Protein AF-D6GVA7-F1 (afdb_monomer_lite)

Structure (mmCIF, N/CA/C/O backbone):
data_AF-D6GVA7-F1
#
_entry.id   AF-D6GVA7-F1
#
loop_
_atom_site.group_PDB
_atom_site.id
_atom_site.type_symbol
_atom_site.label_atom_id
_atom_site.label_alt_id
_atom_site.label_comp_id
_atom_site.label_asym_id
_atom_site.label_entity_id
_atom_site.label_seq_id
_atom_site.pdbx_PDB_ins_code
_atom_site.Cartn_x
_atom_site.Cartn_y
_atom_site.Cartn_z
_atom_site.occupancy
_atom_site.B_iso_or_equiv
_atom_site.auth_seq_id
_atom_site.auth_comp_id
_atom_site.auth_asym_id
_atom_site.auth_atom_id
_atom_site.pdbx_PDB_model_num
ATOM 1 N N . MET A 1 1 ? 3.501 9.710 24.881 1.00 32.16 1 MET A N 1
ATOM 2 C CA . MET A 1 1 ? 3.910 10.871 24.062 1.00 32.16 1 MET A CA 1
ATOM 3 C C . MET A 1 1 ? 2.942 10.932 22.891 1.00 32.16 1 MET A C 1
ATOM 5 O O . MET A 1 1 ? 3.105 10.186 21.937 1.00 32.16 1 MET A O 1
ATOM 9 N N . GLU A 1 2 ? 1.853 11.686 23.036 1.00 31.28 2 GLU A N 1
ATOM 10 C CA . GLU A 1 2 ? 0.808 11.790 22.011 1.00 31.28 2 GLU A CA 1
ATOM 11 C C . GLU A 1 2 ? 1.242 12.803 20.948 1.00 31.28 2 GLU A C 1
ATOM 13 O O . GLU A 1 2 ? 1.438 13.986 21.234 1.00 31.28 2 GLU A O 1
ATOM 18 N N . LEU A 1 3 ? 1.444 12.332 19.720 1.00 37.41 3 LEU A N 1
ATOM 19 C CA . LEU A 1 3 ? 1.812 13.172 18.587 1.00 37.41 3 LEU A CA 1
ATOM 20 C C . LEU A 1 3 ? 0.563 13.921 18.094 1.00 37.41 3 LEU A C 1
ATOM 22 O O . LEU A 1 3 ? -0.237 13.387 17.327 1.00 37.41 3 LEU A O 1
ATOM 26 N N . LYS A 1 4 ? 0.388 15.167 18.551 1.00 32.72 4 LYS A N 1
ATOM 27 C CA . LYS A 1 4 ? -0.587 16.122 18.000 1.00 32.72 4 LYS A CA 1
ATOM 28 C C . LYS A 1 4 ? -0.288 16.371 16.516 1.00 32.72 4 LYS A C 1
ATOM 30 O O . LYS A 1 4 ? 0.801 16.829 16.187 1.00 32.72 4 LYS A O 1
ATOM 35 N N . GLY A 1 5 ? -1.269 16.114 15.650 1.00 42.69 5 GLY A N 1
ATOM 36 C CA . GLY A 1 5 ? -1.237 16.485 14.227 1.00 42.69 5 GLY A CA 1
ATOM 37 C C . GLY A 1 5 ? -1.490 15.349 13.237 1.00 42.69 5 GLY A C 1
ATOM 38 O O . GLY A 1 5 ? -1.533 15.601 12.039 1.00 42.69 5 GLY A O 1
ATOM 39 N N . LYS A 1 6 ? -1.668 14.113 13.706 1.00 56.00 6 LYS A N 1
ATOM 40 C CA . LYS A 1 6 ? -1.995 12.972 12.850 1.00 56.00 6 LYS A CA 1
ATOM 41 C C . LYS A 1 6 ? -3.444 12.560 13.072 1.00 56.00 6 LYS A C 1
ATOM 43 O O . LYS A 1 6 ? -3.872 12.412 14.213 1.00 56.00 6 LYS A O 1
ATOM 48 N N . ASP A 1 7 ? -4.170 12.314 11.982 1.00 74.81 7 ASP A N 1
ATOM 49 C CA . ASP A 1 7 ? -5.519 11.717 11.987 1.00 74.81 7 ASP A CA 1
ATOM 50 C C . ASP A 1 7 ? -5.533 10.294 12.580 1.00 74.81 7 ASP A C 1
ATOM 52 O O . ASP A 1 7 ? -6.555 9.614 12.576 1.00 74.81 7 ASP A O 1
ATOM 56 N N . TYR A 1 8 ? -4.398 9.822 13.096 1.00 82.94 8 TYR A N 1
ATOM 57 C CA . TYR A 1 8 ? -4.237 8.518 13.692 1.00 82.94 8 TYR A CA 1
ATOM 58 C C . TYR A 1 8 ? -3.439 8.577 14.993 1.00 82.94 8 TYR A C 1
ATOM 60 O O . TYR A 1 8 ? -2.540 9.400 15.172 1.00 82.94 8 TYR A O 1
ATOM 68 N N . SER A 1 9 ? -3.762 7.662 15.898 1.00 84.69 9 SER A N 1
ATOM 69 C CA . SER A 1 9 ? -3.076 7.452 17.168 1.00 84.69 9 SER A CA 1
ATOM 70 C C . SER A 1 9 ? -2.652 5.996 17.292 1.00 84.69 9 SER A C 1
ATOM 72 O O . SER A 1 9 ? -3.383 5.096 16.886 1.00 84.69 9 SER A O 1
ATOM 74 N N . VAL A 1 10 ? -1.479 5.765 17.874 1.00 86.31 10 VAL A N 1
ATOM 75 C CA . VAL A 1 10 ? -0.957 4.420 18.134 1.00 86.31 10 VAL A CA 1
ATOM 76 C C . VAL A 1 10 ? -0.957 4.199 19.639 1.00 86.31 10 VAL A C 1
ATOM 78 O O . VAL A 1 10 ? -0.266 4.925 20.357 1.00 86.31 10 VAL A O 1
ATOM 81 N N . SER A 1 11 ? -1.714 3.213 20.112 1.00 85.81 11 SER A N 1
ATOM 82 C CA . SER A 1 11 ? -1.652 2.738 21.495 1.00 85.81 11 SER A CA 1
ATOM 83 C C . SER A 1 11 ? -0.859 1.434 21.567 1.00 85.81 11 SER A C 1
ATOM 85 O O . SER A 1 11 ? -0.821 0.646 20.619 1.00 85.81 11 SER A O 1
ATOM 87 N N . ARG A 1 12 ? -0.159 1.241 22.686 1.00 85.94 12 ARG A N 1
ATOM 88 C CA . ARG A 1 12 ? 0.609 0.030 22.983 1.00 85.94 12 ARG A CA 1
ATOM 89 C C . ARG A 1 12 ? 0.172 -0.457 24.353 1.00 85.94 12 ARG A C 1
ATOM 91 O O . ARG A 1 12 ? 0.532 0.163 25.351 1.00 85.94 12 ARG A O 1
ATOM 98 N N . GLU A 1 13 ? -0.606 -1.526 24.386 1.00 81.44 13 GLU A N 1
ATOM 99 C CA . GLU A 1 13 ? -1.156 -2.106 25.613 1.00 81.44 13 GLU A CA 1
ATOM 100 C C . GLU A 1 13 ? -0.827 -3.598 25.633 1.00 81.44 13 GLU A C 1
ATOM 102 O O . GLU A 1 13 ? -1.040 -4.279 24.641 1.00 81.44 13 GLU A O 1
ATOM 107 N N . GLU A 1 14 ? -0.225 -4.090 26.722 1.00 73.56 14 GLU A N 1
ATOM 108 C CA . GLU A 1 14 ? 0.048 -5.523 26.972 1.00 73.56 14 GLU A CA 1
ATOM 109 C C . GLU A 1 14 ? 0.710 -6.323 25.820 1.00 73.56 14 GLU A C 1
ATOM 111 O O . GLU A 1 14 ? 0.603 -7.543 25.747 1.00 73.56 14 GLU A O 1
ATOM 116 N N . GLY A 1 15 ? 1.457 -5.655 24.932 1.00 76.88 15 GLY A N 1
ATOM 117 C CA . GLY A 1 15 ? 2.107 -6.283 23.771 1.00 76.88 15 GLY A CA 1
ATOM 118 C C . GLY A 1 15 ? 1.296 -6.224 22.472 1.00 76.88 15 GLY A C 1
ATOM 119 O O . GLY A 1 15 ? 1.805 -6.619 21.424 1.00 76.88 15 GLY A O 1
ATOM 120 N N . GLU A 1 16 ? 0.087 -5.668 22.508 1.00 83.81 16 GLU A N 1
ATOM 121 C CA . GLU A 1 16 ? -0.709 -5.335 21.333 1.00 83.81 16 GLU A CA 1
ATOM 122 C C . GLU A 1 16 ? -0.451 -3.889 20.896 1.00 83.81 16 GLU A C 1
ATOM 124 O O . GLU A 1 16 ? -0.501 -2.939 21.685 1.00 83.81 16 GLU A O 1
ATOM 129 N N . ILE A 1 17 ? -0.163 -3.714 19.606 1.00 87.75 17 ILE A N 1
ATOM 130 C CA . ILE A 1 17 ? -0.011 -2.398 18.984 1.00 87.75 17 ILE A CA 1
ATOM 131 C C . ILE A 1 17 ? -1.295 -2.110 18.215 1.00 87.75 17 ILE A C 1
ATOM 133 O O . ILE A 1 17 ? -1.541 -2.718 17.171 1.00 87.75 17 ILE A O 1
ATOM 137 N N . THR A 1 18 ? -2.104 -1.180 18.716 1.00 89.19 18 THR A N 1
ATOM 138 C CA . THR A 1 18 ? -3.356 -0.791 18.061 1.00 89.19 18 THR A CA 1
ATOM 139 C C . THR A 1 18 ? -3.184 0.538 17.342 1.00 89.19 18 THR A C 1
ATOM 141 O O . THR A 1 18 ? -2.869 1.565 17.948 1.00 89.19 18 THR A O 1
ATOM 144 N N . LEU A 1 19 ? -3.415 0.525 16.032 1.00 90.81 19 LEU A N 1
ATOM 145 C CA . LEU A 1 19 ? -3.483 1.727 15.212 1.00 90.81 19 LEU A CA 1
ATOM 146 C C . LEU A 1 19 ? -4.937 2.186 15.133 1.00 90.81 19 LEU A C 1
ATOM 148 O O . LEU A 1 19 ? -5.783 1.489 14.585 1.00 90.81 19 LEU A O 1
ATOM 152 N N . THR A 1 20 ? -5.230 3.364 15.668 1.00 90.38 20 THR A N 1
ATOM 153 C CA . THR A 1 20 ? -6.552 3.987 15.567 1.00 90.38 20 THR A CA 1
ATOM 154 C C . THR A 1 20 ? -6.504 5.091 14.523 1.00 90.38 20 THR A C 1
ATOM 156 O O . THR A 1 20 ? -5.743 6.037 14.696 1.00 90.38 20 THR A O 1
ATOM 159 N N . TYR A 1 21 ? -7.312 5.004 13.468 1.00 89.69 21 TYR A N 1
ATOM 160 C CA . TYR A 1 21 ? -7.412 6.005 12.403 1.00 89.69 21 TYR A CA 1
ATOM 161 C C . TYR A 1 21 ? -8.786 6.688 12.449 1.00 89.69 21 TYR A C 1
ATOM 163 O O . TYR A 1 21 ? -9.814 6.020 12.370 1.00 89.69 21 TYR A O 1
ATOM 171 N N . LYS A 1 22 ? -8.829 8.014 12.592 1.00 89.19 22 LYS A N 1
ATOM 172 C CA . LYS A 1 22 ? -10.067 8.801 12.658 1.00 89.19 22 LYS A CA 1
ATOM 173 C C . LYS A 1 22 ? -10.437 9.292 11.263 1.00 89.19 22 LYS A C 1
ATOM 175 O O . LYS A 1 22 ? -9.665 10.001 10.626 1.00 89.19 22 LYS A O 1
ATOM 180 N N . VAL A 1 23 ? -11.636 8.946 10.804 1.00 86.44 23 VAL A N 1
ATOM 181 C CA . VAL A 1 23 ? -12.158 9.360 9.498 1.00 86.44 23 VAL A CA 1
ATOM 182 C C . VAL A 1 23 ? -13.273 10.388 9.700 1.00 86.44 23 VAL A C 1
ATOM 184 O O . VAL A 1 23 ? -14.247 10.094 10.400 1.00 86.44 23 VAL A O 1
ATOM 187 N N . PRO A 1 24 ? -13.179 11.578 9.079 1.00 83.50 24 PRO A N 1
ATOM 188 C CA . PRO A 1 24 ? -14.262 12.554 9.097 1.00 83.50 24 PRO A CA 1
ATOM 189 C C . PRO A 1 24 ? -15.563 11.983 8.522 1.00 83.50 24 PRO A C 1
ATOM 191 O O . PRO A 1 24 ? -15.544 11.277 7.516 1.00 83.50 24 PRO A O 1
ATOM 194 N N . LEU A 1 25 ? -16.704 12.370 9.100 1.00 79.00 25 LEU A N 1
ATOM 195 C CA . LEU A 1 25 ? -18.040 11.934 8.657 1.00 79.00 25 LEU A CA 1
ATOM 196 C C . LEU A 1 25 ? -18.404 12.383 7.228 1.00 79.00 25 LEU A C 1
ATOM 198 O O . LEU A 1 25 ? -19.398 11.933 6.672 1.00 79.00 25 LEU A O 1
ATOM 202 N N . THR A 1 26 ? -17.619 13.279 6.624 1.00 77.62 26 THR A N 1
ATOM 203 C CA . THR A 1 26 ? -17.790 13.718 5.230 1.00 77.62 26 THR A CA 1
ATOM 204 C C . THR A 1 26 ? -17.348 12.667 4.212 1.00 77.62 26 THR A C 1
ATOM 206 O O . THR A 1 26 ? -17.671 12.784 3.030 1.00 77.62 26 THR A O 1
ATOM 209 N N . VAL A 1 27 ? -16.599 11.648 4.640 1.00 81.00 27 VAL A N 1
ATOM 210 C CA . VAL A 1 27 ? -16.120 10.571 3.774 1.00 81.00 27 VAL A CA 1
ATOM 211 C C . VAL A 1 27 ? -17.180 9.476 3.699 1.00 81.00 27 VAL A C 1
ATOM 213 O O . VAL A 1 27 ? -17.451 8.799 4.684 1.00 81.00 27 VAL A O 1
ATOM 216 N N . LEU A 1 28 ? -17.744 9.269 2.506 1.00 75.88 28 LEU A N 1
ATOM 217 C CA . LEU A 1 28 ? -18.830 8.307 2.277 1.00 75.88 28 LEU A CA 1
ATOM 218 C C . LEU A 1 28 ? -18.422 6.846 2.543 1.00 75.88 28 LEU A C 1
ATOM 220 O O . LEU A 1 28 ? -19.226 6.061 3.034 1.00 75.88 28 LEU A O 1
ATOM 224 N N . TYR A 1 29 ? -17.175 6.490 2.221 1.00 83.25 29 TYR A N 1
ATOM 225 C CA . TYR A 1 29 ? -16.631 5.143 2.401 1.00 83.25 29 TYR A CA 1
ATOM 226 C C . TYR A 1 29 ? -15.415 5.203 3.333 1.00 83.25 29 TYR A C 1
ATOM 228 O O . TYR A 1 29 ? -14.299 5.441 2.854 1.00 83.25 29 TYR A O 1
ATOM 236 N N . PRO A 1 30 ? -15.609 5.031 4.655 1.00 84.00 30 PRO A N 1
ATOM 237 C CA . PRO A 1 30 ? -14.527 5.101 5.635 1.00 84.00 30 PRO A CA 1
ATOM 238 C C . PRO A 1 30 ? -13.640 3.848 5.646 1.00 84.00 30 PRO A C 1
ATOM 240 O O . PRO A 1 30 ? -12.665 3.808 6.392 1.00 84.00 30 PRO A O 1
ATOM 243 N N . ASN A 1 31 ? -13.941 2.842 4.819 1.00 86.56 31 ASN A N 1
ATOM 244 C CA . ASN A 1 31 ? -13.284 1.543 4.875 1.00 86.56 31 ASN A CA 1
ATOM 245 C C . ASN A 1 31 ? -12.195 1.386 3.795 1.00 86.56 31 ASN A C 1
ATOM 247 O O . ASN A 1 31 ? -12.428 1.743 2.635 1.00 86.56 31 ASN A O 1
ATOM 251 N N . PRO A 1 32 ? -11.038 0.778 4.120 1.00 87.88 32 PRO A N 1
ATOM 252 C CA . PRO A 1 32 ? -9.975 0.445 3.169 1.00 87.88 32 PRO A CA 1
ATOM 253 C C . PRO A 1 32 ? -10.425 -0.504 2.051 1.00 87.88 32 PRO A C 1
ATOM 255 O O . PRO A 1 32 ? -9.839 -0.494 0.963 1.00 87.88 32 PRO A O 1
ATOM 258 N N . GLU A 1 33 ? -11.452 -1.327 2.286 1.00 88.25 33 GLU A N 1
ATOM 259 C CA . GLU A 1 33 ? -11.974 -2.218 1.245 1.00 88.25 33 GLU A CA 1
ATOM 260 C C . GLU A 1 33 ? -12.568 -1.449 0.077 1.00 88.25 33 GLU A C 1
ATOM 262 O O . GLU A 1 33 ? -12.402 -1.869 -1.059 1.00 88.25 33 GLU A O 1
ATOM 267 N N . ASP A 1 34 ? -13.226 -0.327 0.344 1.00 86.44 34 ASP A N 1
ATOM 268 C CA . ASP A 1 34 ? -14.015 0.393 -0.654 1.00 86.44 34 ASP A CA 1
ATOM 269 C C . ASP A 1 34 ? -13.336 1.668 -1.145 1.00 86.44 34 ASP A C 1
ATOM 271 O O . ASP A 1 34 ? -13.663 2.163 -2.222 1.00 86.44 34 ASP A O 1
ATOM 275 N N . ASN A 1 35 ? -12.368 2.186 -0.388 1.00 89.00 35 ASN A N 1
ATOM 276 C CA . ASN A 1 35 ? -11.748 3.471 -0.660 1.00 89.00 35 ASN A CA 1
ATOM 277 C C . ASN A 1 35 ? -10.222 3.357 -0.789 1.00 89.00 35 ASN A C 1
ATOM 279 O O . ASN A 1 35 ? -9.526 3.035 0.178 1.00 89.00 35 ASN A O 1
ATOM 283 N N . GLU A 1 36 ? -9.694 3.661 -1.981 1.00 90.62 36 GLU A N 1
ATOM 284 C CA . GLU A 1 36 ? -8.250 3.601 -2.254 1.00 90.62 36 GLU A CA 1
ATOM 285 C C . GLU A 1 36 ? -7.458 4.644 -1.450 1.00 90.62 36 GLU A C 1
ATOM 287 O O . GLU A 1 36 ? -6.329 4.375 -1.040 1.00 90.62 36 GLU A O 1
ATOM 292 N N . ASP A 1 37 ? -8.048 5.814 -1.188 1.00 89.38 37 ASP A N 1
ATOM 293 C CA . ASP A 1 37 ? -7.379 6.900 -0.468 1.00 89.38 37 ASP A CA 1
ATOM 294 C C . ASP A 1 37 ? -7.211 6.562 1.012 1.00 89.38 37 ASP A C 1
ATOM 296 O O . ASP A 1 37 ? -6.152 6.791 1.595 1.00 89.38 37 ASP A O 1
ATOM 300 N N . ILE A 1 38 ? -8.249 5.991 1.629 1.00 90.25 38 ILE A N 1
ATOM 301 C CA . ILE A 1 38 ? -8.174 5.518 3.015 1.00 90.25 38 ILE A CA 1
ATOM 302 C C . ILE A 1 38 ? -7.174 4.367 3.119 1.00 90.25 38 ILE A C 1
ATOM 304 O O . ILE A 1 38 ? -6.363 4.352 4.044 1.00 90.25 38 ILE A O 1
ATOM 308 N N . PHE A 1 39 ? -7.179 3.455 2.143 1.00 91.56 39 PHE A N 1
ATOM 309 C CA . PHE A 1 39 ? -6.212 2.365 2.077 1.00 91.56 39 PHE A CA 1
ATOM 310 C C . PHE A 1 39 ? -4.770 2.895 2.063 1.00 91.56 39 PHE A C 1
ATOM 312 O O . PHE A 1 39 ? -3.974 2.505 2.914 1.00 91.56 39 PHE A O 1
ATOM 319 N N . GLU A 1 40 ? -4.446 3.853 1.188 1.00 92.31 40 GLU A N 1
ATOM 320 C CA . GLU A 1 40 ? -3.109 4.459 1.150 1.00 92.31 40 GLU A CA 1
ATOM 321 C C . GLU A 1 40 ? -2.727 5.126 2.477 1.00 92.31 40 GLU A C 1
ATOM 323 O O . GLU A 1 40 ? -1.612 4.934 2.970 1.00 92.31 40 GLU A O 1
ATOM 328 N N . LYS A 1 41 ? -3.639 5.902 3.076 1.00 91.62 41 LYS A N 1
ATOM 329 C CA . LYS A 1 41 ? -3.369 6.585 4.349 1.00 91.62 41 LYS A CA 1
ATOM 330 C C . LYS A 1 41 ? -3.089 5.598 5.480 1.00 91.62 41 LYS A C 1
ATOM 332 O O . LYS A 1 41 ? -2.185 5.845 6.276 1.00 91.62 41 LYS A O 1
ATOM 337 N N . ILE A 1 42 ? -3.811 4.479 5.526 1.00 91.75 42 ILE A N 1
ATOM 338 C CA . ILE A 1 42 ? -3.581 3.409 6.502 1.00 91.75 42 ILE A CA 1
ATOM 339 C C . ILE A 1 42 ? -2.209 2.772 6.285 1.00 91.75 42 ILE A C 1
ATOM 341 O O . ILE A 1 42 ? -1.459 2.622 7.244 1.00 91.75 42 ILE A O 1
ATOM 345 N N . ILE A 1 43 ? -1.842 2.447 5.044 1.00 92.69 43 ILE A N 1
ATOM 346 C CA . ILE A 1 43 ? -0.530 1.860 4.749 1.00 92.69 43 ILE A CA 1
ATOM 347 C C . ILE A 1 43 ? 0.606 2.810 5.131 1.00 92.69 43 ILE A C 1
ATOM 349 O O . ILE A 1 43 ? 1.555 2.380 5.783 1.00 92.69 43 ILE A O 1
ATOM 353 N N . ASN A 1 44 ? 0.498 4.102 4.810 1.00 91.94 44 ASN A N 1
ATOM 354 C CA . ASN A 1 44 ? 1.483 5.097 5.243 1.00 91.94 44 ASN A CA 1
ATOM 355 C C . ASN A 1 44 ? 1.572 5.164 6.776 1.00 91.94 44 ASN A C 1
ATOM 357 O O . ASN A 1 44 ? 2.670 5.151 7.329 1.00 91.94 44 ASN A O 1
ATOM 361 N N . ALA A 1 45 ? 0.430 5.157 7.472 1.00 90.94 45 ALA A N 1
ATOM 362 C CA . ALA A 1 45 ? 0.405 5.152 8.931 1.00 90.94 45 ALA A CA 1
ATOM 363 C C . ALA A 1 45 ? 1.095 3.909 9.520 1.00 90.94 45 ALA A C 1
ATOM 365 O O . ALA A 1 45 ? 1.857 4.059 10.473 1.00 90.94 45 ALA A O 1
ATOM 366 N N . ILE A 1 46 ? 0.899 2.723 8.925 1.00 91.88 46 ILE A N 1
ATOM 367 C CA . ILE A 1 46 ? 1.570 1.471 9.322 1.00 91.88 46 ILE A CA 1
ATOM 368 C C . ILE A 1 46 ? 3.080 1.549 9.067 1.00 91.88 46 ILE A C 1
ATOM 370 O O . ILE A 1 46 ? 3.867 1.192 9.940 1.00 91.88 46 ILE A O 1
ATOM 374 N N . ILE A 1 47 ? 3.510 2.051 7.904 1.00 91.00 47 ILE A N 1
ATOM 375 C CA . ILE A 1 47 ? 4.939 2.221 7.585 1.00 91.00 47 ILE A CA 1
ATOM 376 C C . ILE A 1 47 ? 5.621 3.121 8.626 1.00 91.00 47 ILE A C 1
ATOM 378 O O . ILE A 1 47 ? 6.736 2.831 9.061 1.00 91.00 47 ILE A O 1
ATOM 382 N N . GLU A 1 48 ? 4.946 4.190 9.050 1.00 89.50 48 GLU A N 1
ATOM 383 C CA . GLU A 1 48 ? 5.459 5.130 10.047 1.00 89.50 48 GLU A CA 1
ATOM 384 C C . GLU A 1 48 ? 5.415 4.581 11.482 1.00 89.50 48 GLU A C 1
ATOM 386 O O . GLU A 1 48 ? 6.314 4.868 12.274 1.00 89.50 48 GLU A O 1
ATOM 391 N N . SER A 1 49 ? 4.383 3.811 11.846 1.00 86.38 49 SER A N 1
ATOM 392 C CA . SER A 1 49 ? 4.240 3.239 13.192 1.00 86.38 49 SER A CA 1
ATOM 393 C C . SER A 1 49 ? 5.044 1.957 13.411 1.00 86.38 49 SER A C 1
ATOM 395 O O . SER A 1 49 ? 5.333 1.609 14.560 1.00 86.38 49 SER A O 1
ATOM 397 N N . GLY A 1 50 ? 5.387 1.255 12.330 1.00 86.88 50 GLY A N 1
ATOM 398 C CA . GLY A 1 50 ? 5.852 -0.129 12.349 1.00 86.88 50 GLY A CA 1
ATOM 399 C C . GLY A 1 50 ? 4.695 -1.133 12.389 1.00 86.88 50 GLY A C 1
ATOM 400 O O . GLY A 1 50 ? 3.532 -0.762 12.240 1.00 86.88 50 GLY A O 1
ATOM 401 N N . ASN A 1 51 ? 5.026 -2.411 12.602 1.00 89.50 51 ASN A N 1
ATOM 402 C CA . ASN A 1 51 ? 4.053 -3.508 12.623 1.00 89.50 51 ASN A CA 1
ATOM 403 C C . ASN A 1 51 ? 2.953 -3.283 13.671 1.00 89.50 51 ASN A C 1
ATOM 405 O O . ASN A 1 51 ? 3.245 -2.970 14.827 1.00 89.50 51 ASN A O 1
ATOM 409 N N . ILE A 1 52 ? 1.703 -3.504 13.265 1.00 92.44 52 ILE A N 1
ATOM 410 C CA . ILE A 1 52 ? 0.514 -3.356 14.114 1.00 92.44 52 ILE A CA 1
ATOM 411 C C . ILE A 1 52 ? -0.151 -4.711 14.382 1.00 92.44 52 ILE A C 1
ATOM 413 O O . ILE A 1 52 ? -0.051 -5.627 13.573 1.00 92.44 52 ILE A O 1
ATOM 417 N N . THR A 1 53 ? -0.841 -4.849 15.510 1.00 91.50 53 THR A N 1
ATOM 418 C CA . THR A 1 53 ? -1.596 -6.061 15.885 1.00 91.50 53 THR A CA 1
ATOM 419 C C . THR A 1 53 ? -3.087 -5.921 15.592 1.00 91.50 53 THR A C 1
ATOM 421 O O . THR A 1 53 ? -3.758 -6.911 15.316 1.00 91.50 53 THR A O 1
ATOM 424 N N . SER A 1 54 ? -3.605 -4.696 15.676 1.00 90.69 54 SER A N 1
ATOM 425 C CA . SER A 1 54 ? -5.012 -4.373 15.463 1.00 90.69 54 SER A CA 1
ATOM 426 C C . SER A 1 54 ? -5.129 -3.003 14.800 1.00 90.69 54 SER A C 1
ATOM 428 O O . SER A 1 54 ? -4.344 -2.091 15.081 1.00 90.69 54 SER A O 1
ATOM 430 N N . LEU A 1 55 ? -6.104 -2.855 13.907 1.00 92.81 55 LEU A N 1
ATOM 431 C CA . LEU A 1 55 ? -6.445 -1.584 13.272 1.00 92.81 55 LEU A CA 1
ATOM 432 C C . LEU A 1 55 ? -7.892 -1.246 13.621 1.00 92.81 55 LEU A C 1
ATOM 434 O O . LEU A 1 55 ? -8.790 -2.062 13.429 1.00 92.81 55 LEU A O 1
ATOM 438 N N . VAL A 1 56 ? -8.117 -0.029 14.104 1.00 92.75 56 VAL A N 1
ATOM 439 C CA . VAL A 1 56 ? -9.444 0.496 14.424 1.00 92.75 56 VAL A CA 1
ATOM 440 C C . VAL A 1 56 ? -9.677 1.762 13.618 1.00 92.75 56 VAL A C 1
ATOM 442 O O . VAL A 1 56 ? -8.972 2.753 13.788 1.00 92.75 56 VAL A O 1
ATOM 445 N N . ILE A 1 57 ? -10.683 1.752 12.755 1.00 92.06 57 ILE A N 1
ATOM 446 C CA . ILE A 1 57 ? -11.111 2.941 12.023 1.00 92.06 57 ILE A CA 1
ATOM 447 C C . ILE A 1 57 ? -12.334 3.518 12.723 1.00 92.06 57 ILE A C 1
ATOM 449 O O . ILE A 1 57 ? -13.334 2.826 12.903 1.00 92.06 57 ILE A O 1
ATOM 453 N N . VAL A 1 58 ? -12.241 4.782 13.127 1.00 90.38 58 VAL A N 1
ATOM 454 C CA . VAL A 1 58 ? -13.269 5.491 13.893 1.00 90.38 58 VAL A CA 1
ATOM 455 C C . VAL A 1 58 ? -13.970 6.493 12.985 1.00 90.38 58 VAL A C 1
ATOM 457 O O . VAL A 1 58 ? -13.348 7.452 12.527 1.00 90.38 58 VAL A O 1
ATOM 460 N N . SER A 1 59 ? -15.265 6.287 12.755 1.00 87.38 59 SER A N 1
ATOM 461 C CA . SER A 1 59 ? -16.154 7.224 12.059 1.00 87.38 59 SER A CA 1
ATOM 462 C C . SER A 1 59 ? -17.513 7.285 12.784 1.00 87.38 59 SER A C 1
ATOM 464 O O . SER A 1 59 ? -17.542 7.446 14.008 1.00 87.38 59 SER A O 1
ATOM 466 N N . ASP A 1 60 ? -18.632 7.128 12.071 1.00 84.56 60 ASP A N 1
ATOM 467 C CA . ASP A 1 60 ? -19.976 6.891 12.626 1.00 84.56 60 ASP A CA 1
ATOM 468 C C . ASP A 1 60 ? -20.066 5.552 13.385 1.00 84.56 60 ASP A C 1
ATOM 470 O O . ASP A 1 60 ? -20.761 5.414 14.395 1.00 84.56 60 ASP A O 1
ATOM 474 N N . ARG A 1 61 ? -19.310 4.563 12.906 1.00 87.00 61 ARG A N 1
ATOM 475 C CA . ARG A 1 61 ? -19.087 3.252 13.512 1.00 87.00 61 ARG A CA 1
ATOM 476 C C . ARG A 1 61 ? -17.589 3.006 13.653 1.00 87.00 61 ARG A C 1
ATOM 478 O O . ARG A 1 61 ? -16.766 3.643 12.997 1.00 87.00 61 ARG A O 1
ATOM 485 N N . ASN A 1 62 ? -17.250 2.066 14.523 1.00 89.62 62 ASN A N 1
ATOM 486 C CA . ASN A 1 62 ? -15.891 1.584 14.704 1.00 89.62 62 ASN A CA 1
ATOM 487 C C . ASN A 1 62 ? -15.702 0.309 13.879 1.00 89.62 62 ASN A C 1
ATOM 489 O O . ASN A 1 62 ? -16.394 -0.684 14.117 1.00 89.62 62 ASN A O 1
ATOM 493 N N . TYR A 1 63 ? -14.761 0.331 12.940 1.00 91.94 63 TYR A N 1
ATOM 494 C CA . TYR A 1 63 ? -14.379 -0.819 12.121 1.00 91.94 63 TYR A CA 1
ATOM 495 C C . TYR A 1 63 ? -13.087 -1.403 12.676 1.00 91.94 63 TYR A C 1
ATOM 497 O O . TYR A 1 63 ? -12.054 -0.736 12.675 1.00 91.94 63 TYR A O 1
ATOM 505 N N . ILE A 1 64 ? -13.155 -2.627 13.190 1.00 92.31 64 ILE A N 1
ATOM 506 C CA . ILE A 1 64 ? -12.037 -3.277 13.876 1.00 92.31 64 ILE A CA 1
ATOM 507 C C . ILE A 1 64 ? -11.508 -4.413 13.007 1.00 92.31 64 ILE A C 1
ATOM 509 O O . ILE A 1 64 ? -12.240 -5.347 12.676 1.00 92.31 64 ILE A O 1
ATOM 513 N N . TYR A 1 65 ? -10.226 -4.352 12.676 1.00 93.12 65 TYR A N 1
ATOM 514 C CA . TYR A 1 65 ? -9.513 -5.362 11.909 1.00 93.12 65 TYR A CA 1
ATOM 515 C C . TYR A 1 65 ? -8.691 -6.229 12.849 1.00 93.12 65 TYR A C 1
ATOM 517 O O . TYR A 1 65 ? -7.877 -5.732 13.627 1.00 93.12 65 TYR A O 1
ATOM 525 N N . THR A 1 66 ? -8.919 -7.534 12.761 1.00 90.38 66 THR A N 1
ATOM 526 C CA . THR A 1 66 ? -8.216 -8.535 13.562 1.00 90.38 66 THR A CA 1
ATOM 527 C C . THR A 1 66 ? -6.789 -8.752 13.066 1.00 90.38 66 THR A C 1
ATOM 529 O O . THR A 1 66 ? -6.448 -8.386 11.938 1.00 90.38 66 THR A O 1
ATOM 532 N N . LYS A 1 67 ? -5.983 -9.428 13.892 1.00 90.62 67 LYS A N 1
ATOM 533 C CA . LYS A 1 67 ? -4.580 -9.738 13.607 1.00 90.62 67 LYS A CA 1
ATOM 534 C C . LYS A 1 67 ? -4.352 -10.344 12.219 1.00 90.62 67 LYS A C 1
ATOM 536 O O . LYS A 1 67 ? -3.489 -9.877 11.488 1.00 90.62 67 LYS A O 1
ATOM 541 N N . ASP A 1 68 ? -5.174 -11.313 11.817 1.00 89.75 68 ASP A N 1
ATOM 542 C CA . ASP A 1 68 ? -5.040 -11.975 10.509 1.00 89.75 68 ASP A CA 1
ATOM 543 C C . ASP A 1 68 ? -5.166 -10.991 9.334 1.00 89.75 68 ASP A C 1
ATOM 545 O O . ASP A 1 68 ? -4.474 -11.109 8.323 1.00 89.75 68 ASP A O 1
ATOM 549 N N . GLN A 1 69 ? -6.042 -9.992 9.469 1.00 90.94 69 GLN A N 1
ATOM 550 C CA . GLN A 1 69 ? -6.257 -8.964 8.453 1.00 90.94 69 GLN A CA 1
ATOM 551 C C . GLN A 1 69 ? -5.146 -7.916 8.497 1.00 90.94 69 GLN A C 1
ATOM 553 O O . GLN A 1 69 ? -4.639 -7.507 7.452 1.00 90.94 69 GLN A O 1
ATOM 558 N N . THR A 1 70 ? -4.720 -7.507 9.695 1.00 92.38 70 THR A N 1
ATOM 559 C CA . THR A 1 70 ? -3.601 -6.572 9.847 1.00 92.38 70 THR A CA 1
ATOM 560 C C . THR A 1 70 ? -2.278 -7.180 9.409 1.00 92.38 70 THR A C 1
ATOM 562 O O . THR A 1 70 ? -1.440 -6.456 8.893 1.00 92.38 70 THR A O 1
ATOM 565 N N . ASP A 1 71 ? -2.094 -8.496 9.520 1.00 92.69 71 ASP A N 1
ATOM 566 C CA . ASP A 1 71 ? -0.897 -9.189 9.042 1.00 92.69 71 ASP A CA 1
ATOM 567 C C . ASP A 1 71 ? -0.755 -9.096 7.518 1.00 92.69 71 ASP A C 1
ATOM 569 O O . ASP A 1 71 ? 0.364 -8.994 7.014 1.00 92.69 71 ASP A O 1
ATOM 573 N N . LEU A 1 72 ? -1.869 -9.059 6.777 1.00 92.12 72 LEU A N 1
ATOM 574 C CA . LEU A 1 72 ? -1.856 -8.781 5.337 1.00 92.12 72 LEU A CA 1
ATOM 575 C C . LEU A 1 72 ? -1.432 -7.335 5.041 1.00 92.12 72 LEU A C 1
ATOM 577 O O . LEU A 1 72 ? -0.669 -7.096 4.106 1.00 92.12 72 LEU A O 1
ATOM 581 N N . LEU A 1 73 ? -1.906 -6.373 5.836 1.00 93.06 73 LEU A N 1
ATOM 582 C CA . LEU A 1 73 ? -1.547 -4.958 5.685 1.00 93.06 73 LEU A CA 1
ATOM 583 C C . LEU A 1 73 ? -0.087 -4.695 6.088 1.00 93.06 73 LEU A C 1
ATOM 585 O O . LEU A 1 73 ? 0.614 -3.955 5.401 1.00 93.06 73 LEU A O 1
ATOM 589 N N . ASN A 1 74 ? 0.392 -5.344 7.152 1.00 94.38 74 ASN A N 1
ATOM 590 C CA . ASN A 1 74 ? 1.785 -5.312 7.593 1.00 94.38 74 ASN A CA 1
ATOM 591 C C . ASN A 1 74 ? 2.710 -5.910 6.530 1.00 94.38 74 ASN A C 1
ATOM 593 O O . ASN A 1 74 ? 3.759 -5.341 6.243 1.00 94.38 74 ASN A O 1
ATOM 597 N N . ASP A 1 75 ? 2.337 -7.046 5.935 1.00 94.56 75 ASP A N 1
ATOM 598 C CA . ASP A 1 75 ? 3.103 -7.670 4.851 1.00 94.56 75 ASP A CA 1
ATOM 599 C C . ASP A 1 75 ? 3.274 -6.711 3.668 1.00 94.56 75 ASP A C 1
ATOM 601 O O . ASP A 1 75 ? 4.384 -6.525 3.173 1.00 94.56 75 ASP A O 1
ATOM 605 N N . LEU A 1 76 ? 2.202 -6.013 3.287 1.00 93.56 76 LEU A N 1
ATOM 606 C CA . LEU A 1 76 ? 2.252 -5.002 2.239 1.00 93.56 76 LEU A CA 1
ATOM 607 C C . LEU A 1 76 ? 3.101 -3.783 2.623 1.00 93.56 76 LEU A C 1
ATOM 609 O O . LEU A 1 76 ? 3.922 -3.342 1.820 1.00 93.56 76 LEU A O 1
ATOM 613 N N . ALA A 1 77 ? 2.939 -3.251 3.835 1.00 94.25 77 ALA A N 1
ATOM 614 C CA . ALA A 1 77 ? 3.722 -2.117 4.323 1.00 94.25 77 ALA A CA 1
ATOM 615 C C . ALA A 1 77 ? 5.226 -2.441 4.363 1.00 94.25 77 ALA A C 1
ATOM 617 O O . ALA A 1 77 ? 6.046 -1.654 3.888 1.00 94.25 77 ALA A O 1
ATOM 618 N N . ASN A 1 78 ? 5.585 -3.627 4.860 1.00 93.69 78 ASN A N 1
ATOM 619 C CA . ASN A 1 78 ? 6.966 -4.105 4.893 1.00 93.69 78 ASN A CA 1
ATOM 620 C C . ASN A 1 78 ? 7.503 -4.382 3.486 1.00 93.69 78 ASN A C 1
ATOM 622 O O . ASN A 1 78 ? 8.622 -3.986 3.176 1.00 93.69 78 ASN A O 1
ATOM 626 N N . GLY A 1 79 ? 6.708 -5.004 2.612 1.00 92.75 79 GLY A N 1
ATOM 627 C CA . GLY A 1 79 ? 7.074 -5.227 1.214 1.00 92.75 79 GLY A CA 1
ATOM 628 C C . GLY A 1 79 ? 7.363 -3.914 0.487 1.00 92.75 79 GLY A C 1
ATOM 629 O O . GLY A 1 79 ? 8.402 -3.777 -0.154 1.00 92.75 79 GLY A O 1
ATOM 630 N N . TYR A 1 80 ? 6.498 -2.915 0.658 1.00 93.44 80 TYR A N 1
ATOM 631 C CA . TYR A 1 80 ? 6.693 -1.578 0.103 1.00 93.44 80 TYR A CA 1
ATOM 632 C C . TYR A 1 80 ? 7.952 -0.900 0.656 1.00 93.44 80 TYR A C 1
ATOM 634 O O . TYR A 1 80 ? 8.765 -0.386 -0.111 1.00 93.44 80 TYR A O 1
ATOM 642 N N . LYS A 1 81 ? 8.152 -0.942 1.979 1.00 92.69 81 LYS A N 1
ATOM 643 C CA . LYS A 1 81 ? 9.348 -0.393 2.628 1.00 92.69 81 LYS A CA 1
ATOM 644 C C . LYS A 1 81 ? 10.632 -1.041 2.098 1.00 92.69 81 LYS A C 1
ATOM 646 O O . LYS A 1 81 ? 11.555 -0.327 1.723 1.00 92.69 81 LYS A O 1
ATOM 651 N N . ASN A 1 82 ? 10.656 -2.368 1.979 1.00 92.62 82 ASN A N 1
ATOM 652 C CA . ASN A 1 82 ? 11.796 -3.112 1.439 1.00 92.62 82 ASN A CA 1
ATOM 653 C C . ASN A 1 82 ? 12.101 -2.724 -0.017 1.00 92.62 82 ASN A C 1
ATOM 655 O O . ASN A 1 82 ? 13.265 -2.618 -0.398 1.00 92.62 82 ASN A O 1
ATOM 659 N N . ILE A 1 83 ? 11.069 -2.490 -0.839 1.00 92.81 83 ILE A N 1
ATOM 660 C CA . ILE A 1 83 ? 11.245 -2.013 -2.218 1.00 92.81 83 ILE A CA 1
ATOM 661 C C . ILE A 1 83 ? 11.879 -0.616 -2.221 1.00 92.81 83 ILE A C 1
ATOM 663 O O . ILE A 1 83 ? 12.814 -0.380 -2.986 1.00 92.81 83 ILE A O 1
ATOM 667 N N . LEU A 1 84 ? 11.421 0.293 -1.357 1.00 90.94 84 LEU A N 1
ATOM 668 C CA . LEU A 1 84 ? 11.971 1.649 -1.272 1.00 90.94 84 LEU A CA 1
ATOM 669 C C . LEU A 1 84 ? 13.418 1.698 -0.771 1.00 90.94 84 LEU A C 1
ATOM 671 O O . LEU A 1 84 ? 14.190 2.527 -1.244 1.00 90.94 84 LEU A O 1
ATOM 675 N N . GLU A 1 85 ? 13.781 0.838 0.180 1.00 90.19 85 GLU A N 1
ATOM 676 C CA . GLU A 1 85 ? 15.146 0.759 0.716 1.00 90.19 85 GLU A CA 1
ATOM 677 C C . GLU A 1 85 ? 16.130 0.105 -0.271 1.00 90.19 85 GLU A C 1
ATOM 679 O O . GLU A 1 85 ? 17.337 0.340 -0.198 1.00 90.19 85 GLU A O 1
ATOM 684 N N . SER A 1 86 ? 15.623 -0.694 -1.214 1.00 89.94 86 SER A N 1
ATOM 685 C CA . SER A 1 86 ? 16.421 -1.319 -2.271 1.00 89.94 86 SER A CA 1
ATOM 686 C C . SER A 1 86 ? 16.779 -0.352 -3.409 1.00 89.94 86 SER A C 1
ATOM 688 O O . SER A 1 86 ? 16.270 0.768 -3.502 1.00 89.94 86 SER A O 1
ATOM 690 N N . ASP A 1 87 ? 17.603 -0.813 -4.356 1.00 85.06 87 ASP A N 1
ATOM 691 C CA . ASP A 1 87 ? 17.926 -0.061 -5.576 1.00 85.06 87 ASP A CA 1
ATOM 692 C C . ASP A 1 87 ? 16.690 0.291 -6.418 1.00 85.06 87 ASP A C 1
ATOM 694 O O . ASP A 1 87 ? 16.746 1.203 -7.236 1.00 85.06 87 ASP A O 1
ATOM 698 N N . LEU A 1 88 ? 15.545 -0.361 -6.192 1.00 87.00 88 LEU A N 1
ATOM 699 C CA . LEU A 1 88 ? 14.279 -0.070 -6.862 1.00 87.00 88 LEU A CA 1
ATOM 700 C C . LEU A 1 88 ? 13.682 1.284 -6.464 1.00 87.00 88 LEU A C 1
ATOM 702 O O . LEU A 1 88 ? 13.049 1.913 -7.309 1.00 87.00 88 LEU A O 1
ATOM 706 N N . GLY A 1 89 ? 13.921 1.764 -5.242 1.00 81.94 89 GLY A N 1
ATOM 707 C CA . GLY A 1 89 ? 13.441 3.068 -4.774 1.00 81.94 89 GLY A CA 1
ATOM 708 C C . GLY A 1 89 ? 14.276 4.259 -5.250 1.00 81.94 89 GLY A C 1
ATOM 709 O O . GLY A 1 89 ? 13.845 5.404 -5.113 1.00 81.94 89 GLY A O 1
ATOM 710 N N . LYS A 1 90 ? 15.469 4.016 -5.808 1.00 87.88 90 LYS A N 1
ATOM 711 C CA . LYS A 1 90 ? 16.405 5.075 -6.207 1.00 87.88 90 LYS A CA 1
ATOM 712 C C . LYS A 1 90 ? 15.963 5.783 -7.486 1.00 87.88 90 LYS A C 1
ATOM 714 O O . LYS A 1 90 ? 15.334 5.213 -8.369 1.00 87.88 90 LYS A O 1
ATOM 719 N N . THR A 1 91 ? 16.327 7.040 -7.649 1.00 86.25 91 THR A N 1
ATOM 720 C CA . THR A 1 91 ? 16.079 7.739 -8.913 1.00 86.25 91 THR A CA 1
ATOM 721 C C . THR A 1 91 ? 16.957 7.144 -10.026 1.00 86.25 91 THR A C 1
ATOM 723 O O . THR A 1 91 ? 18.085 6.738 -9.762 1.00 86.25 91 THR A O 1
ATOM 726 N N . PHE A 1 92 ? 16.446 7.040 -11.257 1.00 86.19 92 PHE A N 1
ATOM 727 C CA . PHE A 1 92 ? 17.258 6.621 -12.412 1.00 86.19 92 PHE A CA 1
ATOM 728 C C . PHE A 1 92 ? 18.288 7.691 -12.785 1.00 86.19 92 PHE A C 1
ATOM 730 O O . PHE A 1 92 ? 18.074 8.872 -12.507 1.00 86.19 92 PHE A O 1
ATOM 737 N N . ASP A 1 93 ? 19.355 7.300 -13.476 1.00 87.19 93 ASP A N 1
ATOM 738 C CA . ASP A 1 93 ? 20.344 8.248 -13.987 1.00 87.19 93 ASP A CA 1
ATOM 739 C C . ASP A 1 93 ? 19.729 9.252 -14.974 1.00 87.19 93 ASP A C 1
ATOM 741 O O . ASP A 1 93 ? 18.745 8.970 -15.666 1.00 87.19 93 ASP A O 1
ATOM 745 N N . SER A 1 94 ? 20.326 10.446 -15.040 1.00 83.75 94 SER A N 1
ATOM 746 C CA . SER A 1 94 ? 19.844 11.576 -15.856 1.00 83.75 94 SER A CA 1
ATOM 747 C C . SER A 1 94 ? 19.665 11.209 -17.333 1.00 83.75 94 SER A C 1
ATOM 749 O O . SER A 1 94 ? 18.711 11.651 -17.974 1.00 83.75 94 SER A O 1
ATOM 751 N N . ASP A 1 95 ? 20.542 10.361 -17.868 1.00 82.88 95 ASP A N 1
ATOM 752 C CA . ASP A 1 95 ? 20.525 9.976 -19.281 1.00 82.88 95 ASP A CA 1
ATOM 753 C C . ASP A 1 95 ? 19.388 8.994 -19.600 1.00 82.88 95 ASP A C 1
ATOM 755 O O . ASP A 1 95 ? 18.696 9.148 -20.612 1.00 82.88 95 ASP A O 1
ATOM 759 N N . ILE A 1 96 ? 19.094 8.066 -18.681 1.00 83.06 96 ILE A N 1
ATOM 760 C CA . ILE A 1 96 ? 17.932 7.167 -18.767 1.00 83.06 96 ILE A CA 1
ATOM 761 C C . ILE A 1 96 ? 16.639 7.978 -18.680 1.00 83.06 96 ILE A C 1
ATOM 763 O O . ILE A 1 96 ? 15.721 7.762 -19.468 1.00 83.06 96 ILE A O 1
ATOM 767 N N . GLN A 1 97 ? 16.568 8.948 -17.764 1.00 84.81 97 GLN A N 1
ATOM 768 C CA . GLN A 1 97 ? 15.382 9.794 -17.612 1.00 84.81 97 GLN A CA 1
ATOM 769 C C . GLN A 1 97 ? 15.076 10.625 -18.854 1.00 84.81 97 GLN A C 1
ATOM 771 O O . GLN A 1 97 ? 13.908 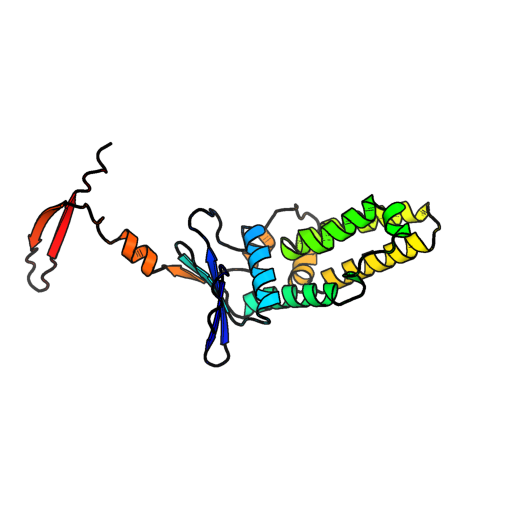10.822 -19.176 1.00 84.81 97 GLN A O 1
ATOM 776 N N . LYS A 1 98 ? 16.099 11.127 -19.550 1.00 85.88 98 LYS A N 1
ATOM 777 C CA . LYS A 1 98 ? 15.902 11.894 -20.786 1.00 85.88 98 LYS A CA 1
ATOM 778 C C . LYS A 1 98 ? 15.461 10.995 -21.935 1.00 85.88 98 LYS A C 1
ATOM 780 O O . LYS A 1 98 ? 14.534 11.348 -22.658 1.00 85.88 98 LYS A O 1
ATOM 785 N N . THR A 1 99 ? 16.109 9.842 -22.080 1.00 85.56 99 THR A N 1
ATOM 786 C CA . THR A 1 99 ? 15.892 8.929 -23.211 1.00 85.56 99 THR A CA 1
ATOM 787 C C . THR A 1 99 ? 14.568 8.171 -23.089 1.00 85.56 99 THR A C 1
ATOM 789 O O . THR A 1 99 ? 13.835 8.045 -24.065 1.00 85.56 99 THR A O 1
ATOM 792 N N . PHE A 1 100 ? 14.220 7.728 -21.879 1.00 86.12 100 PHE A N 1
ATOM 793 C CA . PHE A 1 100 ? 13.052 6.891 -21.589 1.00 86.12 100 PHE A CA 1
ATOM 794 C C . PHE A 1 100 ? 12.091 7.571 -20.606 1.00 86.12 100 PHE A C 1
ATOM 796 O O . PHE A 1 100 ? 11.543 6.934 -19.706 1.00 86.12 100 PHE A O 1
ATOM 803 N N . SER A 1 101 ? 11.886 8.881 -20.761 1.00 89.06 101 SER A N 1
ATOM 804 C CA . SER A 1 101 ? 11.080 9.701 -19.840 1.00 89.06 101 SER A CA 1
ATOM 805 C C . SER A 1 101 ? 9.677 9.138 -19.580 1.00 89.06 101 SER A C 1
ATOM 807 O O . SER A 1 101 ? 9.243 9.061 -18.429 1.00 89.06 101 SER A O 1
ATOM 809 N N . GLU A 1 102 ? 8.984 8.683 -20.626 1.00 90.81 102 GLU A N 1
ATOM 810 C CA . GLU A 1 102 ? 7.650 8.085 -20.516 1.00 90.81 102 GLU A CA 1
ATOM 811 C C . GLU A 1 102 ? 7.661 6.768 -19.732 1.00 90.81 102 GLU A C 1
ATOM 813 O O . GLU A 1 102 ? 6.801 6.532 -18.880 1.00 90.81 102 GLU A O 1
ATOM 818 N N . ASP A 1 103 ? 8.639 5.903 -19.997 1.00 91.00 103 ASP A N 1
ATOM 819 C CA . ASP A 1 103 ? 8.724 4.584 -19.375 1.00 91.00 103 ASP A CA 1
ATOM 820 C C . ASP A 1 103 ? 9.162 4.704 -17.901 1.00 91.00 103 ASP A C 1
ATOM 822 O O . ASP A 1 103 ? 8.604 4.036 -17.025 1.00 91.00 103 ASP A O 1
ATOM 826 N N . VAL A 1 104 ? 10.055 5.649 -17.585 1.00 90.81 104 VAL A N 1
ATOM 827 C CA . VAL A 1 104 ? 10.400 6.021 -16.203 1.00 90.81 104 VAL A CA 1
ATOM 828 C C . VAL A 1 104 ? 9.188 6.599 -15.463 1.00 90.81 104 VAL A C 1
ATOM 830 O O . VAL A 1 104 ? 8.958 6.264 -14.298 1.00 90.81 104 VAL A O 1
ATOM 833 N N . ALA A 1 105 ? 8.364 7.421 -16.120 1.00 92.31 105 ALA A N 1
ATOM 834 C CA . ALA A 1 105 ? 7.129 7.926 -15.523 1.00 92.31 105 ALA A CA 1
ATOM 835 C C . ALA A 1 105 ? 6.143 6.788 -15.208 1.00 92.31 105 ALA A C 1
ATOM 837 O O . ALA A 1 105 ? 5.558 6.770 -14.122 1.00 92.31 105 ALA A O 1
ATOM 838 N N . LYS A 1 106 ? 6.006 5.800 -16.104 1.00 93.06 106 LYS A N 1
ATOM 839 C CA . LYS A 1 106 ? 5.203 4.588 -15.863 1.00 93.06 106 LYS A CA 1
ATOM 840 C C . LYS A 1 106 ? 5.735 3.772 -14.679 1.00 93.06 106 LYS A C 1
ATOM 842 O O . LYS A 1 106 ? 4.937 3.351 -13.841 1.00 93.06 106 LYS A O 1
ATOM 847 N N . PHE A 1 107 ? 7.054 3.589 -14.568 1.00 92.31 107 PHE A N 1
ATOM 848 C CA . PHE A 1 107 ? 7.681 2.928 -13.414 1.00 92.31 107 PHE A CA 1
ATOM 849 C C . PHE A 1 107 ? 7.340 3.649 -12.104 1.00 92.31 107 PHE A C 1
ATOM 851 O O . PHE A 1 107 ? 6.808 3.042 -11.173 1.00 92.31 107 PHE A O 1
ATOM 858 N N . ASN A 1 108 ? 7.564 4.965 -12.058 1.00 92.38 108 ASN A N 1
ATOM 859 C CA . ASN A 1 108 ? 7.290 5.781 -10.876 1.00 92.38 108 ASN A CA 1
ATOM 860 C C . ASN A 1 108 ? 5.801 5.782 -10.510 1.00 92.38 108 ASN A C 1
ATOM 862 O O . ASN A 1 108 ? 5.451 5.772 -9.331 1.00 92.38 108 ASN A O 1
ATOM 866 N N . TYR A 1 109 ? 4.915 5.758 -11.506 1.00 93.06 109 TYR A N 1
ATOM 867 C CA . TYR A 1 109 ? 3.477 5.660 -11.289 1.00 93.06 109 TYR A CA 1
ATOM 868 C C . TYR A 1 109 ? 3.080 4.341 -10.611 1.00 93.06 109 TYR A C 1
ATOM 870 O O . TYR A 1 109 ? 2.301 4.352 -9.654 1.00 93.06 109 TYR A O 1
ATOM 878 N N . VAL A 1 110 ? 3.634 3.209 -11.060 1.00 93.00 110 VAL A N 1
ATOM 879 C CA . VAL A 1 110 ? 3.381 1.902 -10.435 1.00 93.00 110 VAL A CA 1
ATOM 880 C C . VAL A 1 110 ? 3.912 1.885 -9.002 1.00 93.00 110 VAL A C 1
ATOM 882 O O . VAL A 1 110 ? 3.162 1.539 -8.087 1.00 93.00 110 VAL A O 1
ATOM 885 N N . LEU A 1 111 ? 5.163 2.311 -8.804 1.00 92.06 111 LEU A N 1
ATOM 886 C CA . LEU A 1 111 ? 5.840 2.263 -7.510 1.00 92.06 111 LEU A CA 1
ATOM 887 C C . LEU A 1 111 ? 5.223 3.223 -6.486 1.00 92.06 111 LEU A C 1
ATOM 889 O O . LEU A 1 111 ? 4.783 2.791 -5.426 1.00 92.06 111 LEU A O 1
ATOM 893 N N . PHE A 1 112 ? 5.170 4.521 -6.785 1.00 90.62 112 PHE A N 1
ATOM 894 C CA . PHE A 1 112 ? 4.850 5.538 -5.780 1.00 90.62 112 PHE A CA 1
ATOM 895 C C . PHE A 1 112 ? 3.357 5.852 -5.660 1.00 90.62 112 PHE A C 1
ATOM 897 O O . PHE A 1 112 ? 2.926 6.296 -4.595 1.00 90.62 112 PHE A O 1
ATOM 904 N N . ASN A 1 113 ? 2.567 5.639 -6.719 1.00 90.38 113 ASN A N 1
ATOM 905 C CA . ASN A 1 113 ? 1.147 6.005 -6.737 1.00 90.38 113 ASN A CA 1
ATOM 906 C C . ASN A 1 113 ? 0.240 4.780 -6.573 1.00 90.38 113 ASN A C 1
ATOM 908 O O . ASN A 1 113 ? -0.556 4.721 -5.638 1.00 90.38 113 ASN A O 1
ATOM 912 N N . ARG A 1 114 ? 0.362 3.770 -7.447 1.00 92.00 114 ARG A N 1
ATOM 913 C CA . ARG A 1 114 ? -0.579 2.637 -7.431 1.00 92.00 114 ARG A CA 1
ATOM 914 C C . ARG A 1 114 ? -0.319 1.643 -6.309 1.00 92.00 114 ARG A C 1
ATOM 916 O O . ARG A 1 114 ? -1.283 1.241 -5.670 1.00 92.00 114 ARG A O 1
ATOM 923 N N . LEU A 1 115 ? 0.931 1.273 -6.026 1.00 91.94 115 LEU A N 1
ATOM 924 C CA . LEU A 1 115 ? 1.237 0.172 -5.101 1.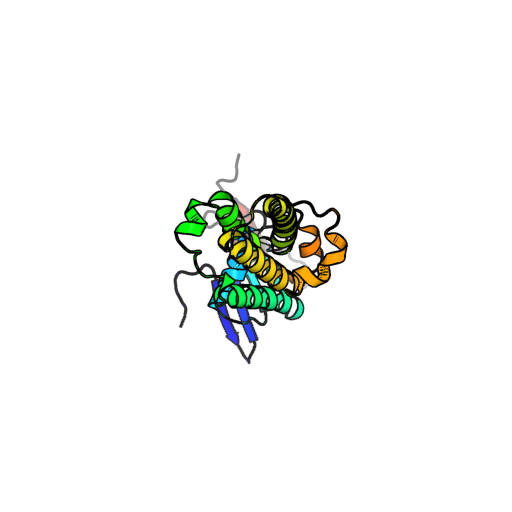00 91.94 115 LEU A CA 1
ATOM 925 C C . LEU A 1 115 ? 0.642 0.355 -3.692 1.00 91.94 115 LEU A C 1
ATOM 927 O O . LEU A 1 115 ? 0.148 -0.607 -3.109 1.00 91.94 115 LEU A O 1
ATOM 931 N N . LYS A 1 116 ? 0.627 1.588 -3.170 1.00 90.31 116 LYS A N 1
ATOM 932 C CA . LYS A 1 116 ? 0.052 1.904 -1.849 1.00 90.31 116 LYS A CA 1
ATOM 933 C C . LYS A 1 116 ? -1.474 1.998 -1.831 1.00 90.31 116 LYS A C 1
ATOM 935 O O . LYS A 1 116 ? -2.056 1.883 -0.763 1.00 90.31 116 LYS A O 1
ATOM 940 N N . ARG A 1 117 ? -2.112 2.238 -2.979 1.00 91.69 117 ARG A N 1
ATOM 941 C CA . ARG A 1 117 ? -3.568 2.438 -3.126 1.00 91.69 117 ARG A CA 1
ATOM 942 C C . ARG A 1 117 ? -4.297 1.153 -3.512 1.00 91.69 117 ARG A C 1
ATOM 944 O O . ARG A 1 117 ? -5.385 0.845 -3.015 1.00 91.69 117 ARG A O 1
ATOM 951 N N . ASP A 1 118 ? -3.684 0.422 -4.433 1.00 91.62 118 ASP A N 1
ATOM 952 C CA . ASP A 1 118 ? -4.188 -0.792 -5.056 1.00 91.62 118 ASP A CA 1
ATOM 953 C C . ASP A 1 118 ? -2.994 -1.657 -5.513 1.00 91.62 118 ASP A C 1
ATOM 955 O O . ASP A 1 118 ? -2.537 -1.540 -6.656 1.00 91.62 118 ASP A O 1
ATOM 959 N N . PRO A 1 119 ? -2.451 -2.521 -4.636 1.00 91.31 119 PRO A N 1
ATOM 960 C CA . PRO A 1 119 ? -1.335 -3.406 -4.978 1.00 91.31 119 PRO A CA 1
ATOM 961 C C . PRO A 1 119 ? -1.662 -4.409 -6.092 1.00 91.31 119 PRO A C 1
ATOM 963 O O . PRO A 1 119 ? -0.778 -4.760 -6.874 1.00 91.31 119 PRO A O 1
ATOM 966 N N . ILE A 1 120 ? -2.917 -4.864 -6.196 1.00 91.12 120 ILE A N 1
ATOM 967 C CA . ILE A 1 120 ? -3.325 -5.837 -7.217 1.00 91.12 120 ILE A CA 1
ATOM 968 C C . ILE A 1 120 ? -3.368 -5.139 -8.577 1.00 91.12 120 ILE A C 1
ATOM 970 O O . ILE A 1 120 ? -2.768 -5.615 -9.543 1.00 91.12 120 ILE A O 1
ATOM 974 N N . GLY A 1 121 ? -4.005 -3.971 -8.656 1.00 89.69 121 GLY A N 1
ATOM 975 C CA . GLY A 1 121 ? -4.001 -3.160 -9.867 1.00 89.69 121 GLY A CA 1
ATOM 976 C C . GLY A 1 121 ? -2.611 -2.662 -10.244 1.00 89.69 121 GLY A C 1
ATOM 977 O O . GLY A 1 121 ? -2.293 -2.656 -11.431 1.00 89.69 121 GLY A O 1
ATOM 978 N N . ALA A 1 122 ? -1.754 -2.314 -9.277 1.00 91.88 122 ALA A N 1
ATOM 979 C CA . ALA A 1 122 ? -0.357 -1.964 -9.542 1.00 91.88 122 ALA A CA 1
ATOM 980 C C . ALA A 1 122 ? 0.378 -3.111 -10.247 1.00 91.88 122 ALA A C 1
ATOM 982 O O . ALA A 1 122 ? 1.055 -2.883 -11.250 1.00 91.88 122 ALA A O 1
ATOM 983 N N . TYR A 1 123 ? 0.174 -4.349 -9.787 1.00 92.19 123 TYR A N 1
ATOM 984 C CA . TYR A 1 123 ? 0.757 -5.530 -10.413 1.00 92.19 123 TYR A CA 1
ATOM 985 C C . TYR A 1 123 ? 0.213 -5.774 -11.831 1.00 92.19 123 TYR A C 1
ATOM 987 O O . TYR A 1 123 ? 0.979 -5.973 -12.773 1.00 92.19 123 TYR A O 1
ATOM 995 N N . VAL A 1 124 ? -1.107 -5.699 -12.029 1.00 91.00 124 VAL A N 1
ATOM 996 C CA . VAL A 1 124 ? -1.726 -5.910 -13.352 1.00 91.00 124 VAL A CA 1
ATOM 997 C C . VAL A 1 124 ? -1.285 -4.844 -14.361 1.00 91.00 124 VAL A C 1
ATOM 999 O O . VAL A 1 124 ? -0.973 -5.173 -15.507 1.00 91.00 124 VAL A O 1
ATOM 1002 N N . ILE A 1 125 ? -1.244 -3.574 -13.950 1.00 91.19 125 ILE A N 1
ATOM 1003 C CA . ILE A 1 125 ? -0.767 -2.461 -14.784 1.00 91.19 125 ILE A CA 1
ATOM 1004 C C . ILE A 1 125 ? 0.722 -2.642 -15.094 1.00 91.19 125 ILE A C 1
ATOM 1006 O O . ILE A 1 125 ? 1.119 -2.554 -16.255 1.00 91.19 125 ILE A O 1
ATOM 1010 N N . GLY A 1 126 ? 1.527 -2.970 -14.083 1.00 92.06 126 GLY A N 1
ATOM 1011 C CA . GLY A 1 126 ? 2.953 -3.229 -14.247 1.00 92.06 126 GLY A CA 1
ATOM 1012 C C . GLY A 1 126 ? 3.236 -4.370 -15.225 1.00 92.06 126 GLY A C 1
ATOM 1013 O O . GLY A 1 126 ? 4.081 -4.222 -16.100 1.00 92.06 126 GLY A O 1
ATOM 1014 N N . LEU A 1 127 ? 2.470 -5.466 -15.186 1.00 91.38 127 LEU A N 1
ATOM 1015 C CA . LEU A 1 127 ? 2.603 -6.556 -16.160 1.00 91.38 127 LEU A CA 1
ATOM 1016 C C . LEU A 1 127 ? 2.287 -6.118 -17.596 1.00 91.38 127 LEU A C 1
ATOM 1018 O O . LEU A 1 127 ? 2.920 -6.609 -18.531 1.00 91.38 127 LEU A O 1
ATOM 1022 N N . ARG A 1 128 ? 1.316 -5.217 -17.797 1.00 91.31 128 ARG A N 1
ATOM 1023 C CA . ARG A 1 128 ? 1.009 -4.669 -19.131 1.00 91.31 128 ARG A CA 1
ATOM 1024 C C . ARG A 1 128 ? 2.173 -3.831 -19.648 1.00 91.31 128 ARG A C 1
ATOM 1026 O O . ARG A 1 128 ? 2.628 -4.067 -20.762 1.00 91.31 128 ARG A O 1
ATOM 1033 N N . PHE A 1 129 ? 2.706 -2.943 -18.813 1.00 92.31 129 PHE A N 1
ATOM 1034 C CA . PHE A 1 129 ? 3.871 -2.134 -19.167 1.00 92.31 129 PHE A CA 1
ATOM 1035 C C . PHE A 1 129 ? 5.113 -2.983 -19.416 1.00 92.31 129 PHE A C 1
ATOM 1037 O O . PHE A 1 129 ? 5.816 -2.746 -20.389 1.00 92.31 129 PHE A O 1
ATOM 1044 N N . LEU A 1 130 ? 5.345 -4.027 -18.621 1.00 92.75 130 LEU A N 1
ATOM 1045 C CA . LEU A 1 130 ? 6.469 -4.930 -18.843 1.00 92.75 130 LEU A CA 1
ATOM 1046 C C . LEU A 1 130 ? 6.379 -5.633 -20.208 1.00 92.75 130 LEU A C 1
ATOM 1048 O O . LEU A 1 130 ? 7.391 -5.792 -20.882 1.00 92.75 130 LEU A O 1
ATOM 1052 N N . ARG A 1 131 ? 5.176 -6.023 -20.652 1.00 91.75 131 ARG A N 1
ATOM 1053 C CA . ARG A 1 131 ? 4.979 -6.590 -21.999 1.00 91.75 131 ARG A CA 1
ATOM 1054 C C . ARG A 1 131 ? 5.276 -5.566 -23.094 1.00 91.75 131 ARG A C 1
ATOM 1056 O O . ARG A 1 131 ? 5.965 -5.906 -24.048 1.00 91.75 131 ARG A O 1
ATOM 1063 N N . GLU A 1 132 ? 4.797 -4.331 -22.943 1.00 91.62 132 GLU A N 1
ATOM 1064 C CA . GLU A 1 132 ? 5.104 -3.235 -23.876 1.00 91.62 132 GLU A CA 1
ATOM 1065 C C . GLU A 1 132 ? 6.615 -2.983 -23.965 1.00 91.62 132 GLU A C 1
ATOM 1067 O O . GLU A 1 132 ? 7.157 -2.852 -25.061 1.00 91.62 132 GLU A O 1
ATOM 1072 N N . LEU A 1 133 ? 7.305 -2.967 -22.821 1.00 90.88 133 LEU A N 1
ATOM 1073 C CA . LEU A 1 133 ? 8.751 -2.774 -22.748 1.00 90.88 133 LEU A CA 1
ATOM 1074 C C . LEU A 1 133 ? 9.512 -3.913 -23.425 1.00 90.88 133 LEU A C 1
ATOM 1076 O O . LEU A 1 133 ? 10.433 -3.645 -24.185 1.00 90.88 133 LEU A O 1
ATOM 1080 N N . LYS A 1 134 ? 9.111 -5.172 -23.225 1.00 90.94 134 LYS A N 1
ATOM 1081 C CA . LYS A 1 134 ? 9.753 -6.310 -23.903 1.00 90.94 134 LYS A CA 1
ATOM 1082 C C . LYS A 1 134 ? 9.668 -6.198 -25.424 1.00 90.94 134 LYS A C 1
ATOM 1084 O O . LYS A 1 134 ? 10.681 -6.367 -26.088 1.00 90.94 134 LYS A O 1
ATOM 1089 N N . VAL A 1 135 ? 8.503 -5.824 -25.956 1.00 90.69 135 VAL A N 1
ATOM 1090 C CA . VAL A 1 135 ? 8.314 -5.612 -27.404 1.00 90.69 135 VAL A CA 1
ATOM 1091 C C . VAL A 1 135 ? 9.139 -4.424 -27.912 1.00 90.69 135 VAL A C 1
ATOM 1093 O O . VAL A 1 135 ? 9.743 -4.494 -28.979 1.00 90.69 135 VAL A O 1
ATOM 1096 N N . LYS A 1 136 ? 9.214 -3.325 -27.148 1.00 87.31 136 LYS A N 1
ATOM 1097 C CA . LYS A 1 136 ? 10.098 -2.194 -27.485 1.00 87.31 136 LYS A CA 1
ATOM 1098 C C . LYS A 1 136 ? 11.574 -2.614 -27.503 1.00 87.31 136 LYS A C 1
ATOM 1100 O O . LYS A 1 136 ? 12.306 -2.208 -28.401 1.00 87.31 136 LYS A O 1
ATOM 1105 N N . GLY A 1 137 ? 11.983 -3.448 -26.549 1.00 85.62 137 GLY A N 1
ATOM 1106 C CA . GLY A 1 137 ? 13.347 -3.954 -26.403 1.00 85.62 137 GLY A CA 1
ATOM 1107 C C . GLY A 1 137 ? 13.839 -4.814 -27.559 1.00 85.62 137 GLY A C 1
ATOM 1108 O O . GLY A 1 137 ? 15.037 -4.857 -27.802 1.00 85.62 137 GLY A O 1
ATOM 1109 N N . GLU A 1 138 ? 12.941 -5.437 -28.325 1.00 85.38 138 GLU A N 1
ATOM 1110 C CA . GLU A 1 138 ? 13.321 -6.166 -29.545 1.00 85.38 138 GLU A CA 1
ATOM 1111 C C . GLU A 1 138 ? 13.921 -5.240 -30.618 1.00 85.38 138 GLU A C 1
ATOM 1113 O O . GLU A 1 138 ? 14.695 -5.691 -31.457 1.00 85.38 138 GLU A O 1
ATOM 1118 N N . ASN A 1 139 ? 13.591 -3.944 -30.580 1.00 82.12 139 ASN A N 1
ATOM 1119 C CA . ASN A 1 139 ? 14.034 -2.952 -31.562 1.00 82.12 139 ASN A CA 1
ATOM 1120 C C . ASN A 1 139 ? 15.128 -2.008 -31.032 1.00 82.12 139 ASN A C 1
ATOM 1122 O O . ASN A 1 139 ? 15.682 -1.227 -31.804 1.00 82.12 139 ASN A O 1
ATOM 1126 N N . ILE A 1 140 ? 15.417 -2.038 -29.726 1.00 83.06 140 ILE A N 1
ATOM 1127 C CA . ILE A 1 140 ? 16.339 -1.114 -29.054 1.00 83.06 140 ILE A CA 1
ATOM 1128 C C . ILE A 1 140 ? 17.447 -1.931 -28.394 1.00 83.06 140 ILE A C 1
ATOM 1130 O O . ILE A 1 140 ? 17.241 -2.530 -27.341 1.00 83.06 140 ILE A O 1
ATOM 1134 N N . ASP A 1 141 ? 18.639 -1.906 -28.988 1.00 77.81 141 ASP A N 1
ATOM 1135 C CA . ASP A 1 141 ? 19.821 -2.552 -28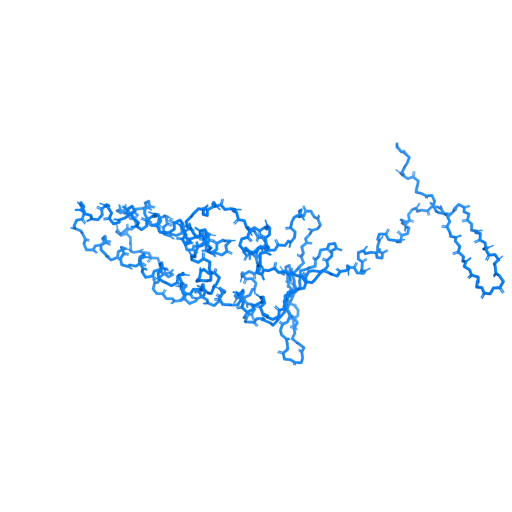.420 1.00 77.81 141 ASP A CA 1
ATOM 1136 C C . ASP A 1 141 ? 20.706 -1.529 -27.692 1.00 77.81 141 ASP A C 1
ATOM 1138 O O . ASP A 1 141 ? 21.690 -1.028 -28.232 1.00 77.81 141 ASP A O 1
ATOM 1142 N N . SER A 1 142 ? 20.298 -1.155 -26.478 1.00 86.44 142 SER A N 1
ATOM 1143 C CA . SER A 1 142 ? 21.026 -0.226 -25.600 1.00 86.44 142 SER A CA 1
ATOM 1144 C C . SER A 1 142 ? 21.205 -0.850 -24.213 1.00 86.44 142 SER A C 1
ATOM 1146 O O . SER A 1 142 ? 20.290 -1.487 -23.679 1.00 86.44 142 SER A O 1
ATOM 1148 N N . GLU A 1 143 ? 22.393 -0.687 -23.623 1.00 86.81 143 GLU A N 1
ATOM 1149 C CA . GLU A 1 143 ? 22.694 -1.191 -22.275 1.00 86.81 143 GLU A CA 1
ATOM 1150 C C . GLU A 1 143 ? 21.815 -0.513 -21.219 1.00 86.81 143 GLU A C 1
ATOM 1152 O O . GLU A 1 143 ? 21.327 -1.167 -20.297 1.00 86.81 143 GLU A O 1
ATOM 1157 N N . GLU A 1 144 ? 21.528 0.774 -21.406 1.00 87.44 144 GLU A N 1
ATOM 1158 C CA . GLU A 1 144 ? 20.647 1.565 -20.553 1.00 87.44 144 GLU A CA 1
ATOM 1159 C C . GLU A 1 144 ? 19.218 1.013 -20.550 1.00 87.44 144 GLU A C 1
ATOM 1161 O O . GLU A 1 144 ? 18.587 0.907 -19.494 1.00 87.44 144 GLU A O 1
ATOM 1166 N N . PHE A 1 145 ? 18.713 0.614 -21.723 1.00 88.69 145 PHE A N 1
ATOM 1167 C CA . PHE A 1 145 ? 17.393 0.001 -21.840 1.00 88.69 145 PHE A CA 1
ATOM 1168 C C . PHE A 1 145 ? 17.338 -1.361 -21.141 1.00 88.69 145 PHE A C 1
ATOM 1170 O O . PHE A 1 145 ? 16.374 -1.656 -20.434 1.00 88.69 145 PHE A O 1
ATOM 1177 N N . ARG A 1 146 ? 18.385 -2.183 -21.290 1.00 89.06 146 ARG A N 1
ATOM 1178 C CA . ARG A 1 146 ? 18.481 -3.486 -20.611 1.00 89.06 146 ARG A CA 1
ATOM 1179 C C . ARG A 1 146 ? 18.520 -3.327 -19.093 1.00 89.06 146 ARG A C 1
ATOM 1181 O O . ARG A 1 146 ? 17.801 -4.041 -18.401 1.00 89.06 146 ARG A O 1
ATOM 1188 N N . TYR A 1 147 ? 19.295 -2.367 -18.585 1.00 90.06 147 TYR A N 1
ATOM 1189 C CA . TYR A 1 147 ? 19.332 -2.039 -17.158 1.00 90.06 147 TYR A CA 1
ATOM 1190 C C . TYR A 1 147 ? 17.962 -1.576 -16.642 1.00 90.06 147 TYR A C 1
ATOM 1192 O O . TYR A 1 147 ? 17.499 -2.030 -15.595 1.00 90.06 147 TYR A O 1
ATOM 1200 N N . PHE A 1 148 ? 17.275 -0.708 -17.392 1.00 90.75 148 PHE A N 1
ATOM 1201 C CA . PHE A 1 148 ? 15.923 -0.270 -17.046 1.00 90.75 148 PHE A CA 1
ATOM 1202 C C . PHE A 1 148 ? 14.927 -1.439 -17.016 1.00 90.75 148 PHE A C 1
ATOM 1204 O O . PHE A 1 148 ? 14.148 -1.559 -16.067 1.00 90.75 148 PHE A O 1
ATOM 1211 N N . LEU A 1 149 ? 14.963 -2.308 -18.030 1.00 91.75 149 LEU A N 1
ATOM 1212 C CA . LEU A 1 149 ? 14.086 -3.471 -18.132 1.00 91.75 149 LEU A CA 1
ATOM 1213 C C . LEU A 1 149 ? 14.307 -4.442 -16.968 1.00 91.75 149 LEU A C 1
ATOM 1215 O O . LEU A 1 149 ? 13.335 -4.813 -16.314 1.00 91.75 149 LEU A O 1
ATOM 1219 N N . ASP A 1 150 ? 15.559 -4.797 -16.674 1.00 92.50 150 ASP A N 1
ATOM 1220 C CA . ASP A 1 150 ? 15.913 -5.678 -15.555 1.00 92.50 150 ASP A CA 1
ATOM 1221 C C . ASP A 1 150 ? 15.412 -5.103 -14.223 1.00 92.50 150 ASP A C 1
ATOM 1223 O O . ASP A 1 150 ? 14.743 -5.778 -13.438 1.00 92.50 150 ASP A O 1
ATOM 1227 N N . ARG A 1 151 ? 15.609 -3.800 -14.007 1.00 92.56 151 ARG A N 1
ATOM 1228 C CA . ARG A 1 151 ? 15.114 -3.120 -12.810 1.00 92.56 151 ARG A CA 1
ATOM 1229 C C . ARG A 1 151 ? 13.583 -3.133 -12.710 1.00 92.56 151 ARG A C 1
ATOM 1231 O O . ARG A 1 151 ? 13.036 -3.301 -11.617 1.00 92.56 151 ARG A O 1
ATOM 1238 N N . PHE A 1 152 ? 12.875 -2.988 -13.831 1.00 92.69 152 PHE A N 1
ATOM 1239 C CA . PHE A 1 152 ? 11.415 -3.113 -13.872 1.00 92.69 152 PHE A CA 1
ATOM 1240 C C . PHE A 1 152 ? 10.968 -4.555 -13.574 1.00 92.69 152 PHE A C 1
ATOM 1242 O O . PHE A 1 152 ? 10.014 -4.763 -12.825 1.00 92.69 152 PHE A O 1
ATOM 1249 N N . GLU A 1 153 ? 11.660 -5.564 -14.106 1.00 93.75 153 GLU A N 1
ATOM 1250 C CA . GLU A 1 153 ? 11.381 -6.978 -13.825 1.00 93.75 153 GLU A CA 1
ATOM 1251 C C . GLU A 1 153 ? 11.579 -7.322 -12.347 1.00 93.75 153 GLU A C 1
ATOM 1253 O O . GLU A 1 153 ? 10.709 -7.953 -11.739 1.00 93.75 153 GLU A O 1
ATOM 1258 N N . GLN A 1 154 ? 12.663 -6.838 -11.740 1.00 94.38 154 GLN A N 1
ATOM 1259 C CA . GLN A 1 154 ? 12.918 -6.988 -10.308 1.00 94.38 154 GLN A CA 1
ATOM 1260 C C . GLN A 1 154 ? 11.803 -6.360 -9.458 1.00 94.38 154 GLN A C 1
ATOM 1262 O O . GLN A 1 154 ? 11.331 -6.986 -8.504 1.00 94.38 154 GLN A O 1
ATOM 1267 N N . LEU A 1 155 ? 11.324 -5.163 -9.826 1.00 93.50 155 LEU A N 1
ATOM 1268 C CA . LEU A 1 155 ? 10.175 -4.534 -9.166 1.00 93.50 155 LEU A CA 1
ATOM 1269 C C . LEU A 1 155 ? 8.932 -5.427 -9.241 1.00 93.50 155 LEU A C 1
ATOM 1271 O O . LEU A 1 155 ? 8.278 -5.670 -8.226 1.00 93.50 155 LEU A O 1
ATOM 1275 N N . MET A 1 156 ? 8.617 -5.949 -10.426 1.00 93.88 156 MET A N 1
ATOM 1276 C CA . MET A 1 156 ? 7.451 -6.811 -10.617 1.00 93.88 156 MET A CA 1
ATOM 1277 C C . MET A 1 156 ? 7.559 -8.121 -9.833 1.00 93.88 156 MET A C 1
ATOM 1279 O O . MET A 1 156 ? 6.565 -8.566 -9.253 1.00 93.88 156 MET A O 1
ATOM 1283 N N . SER A 1 157 ? 8.758 -8.704 -9.753 1.00 93.25 157 SER A N 1
ATOM 1284 C CA . SER A 1 157 ? 9.025 -9.872 -8.912 1.00 93.25 157 SER A CA 1
ATOM 1285 C C . SER A 1 157 ? 8.737 -9.561 -7.444 1.00 93.25 157 SER A C 1
ATOM 1287 O O . SER A 1 157 ? 7.982 -10.287 -6.797 1.00 93.25 157 SER A O 1
ATOM 1289 N N . LYS A 1 158 ? 9.237 -8.431 -6.929 1.00 93.38 158 LYS A N 1
ATOM 1290 C CA . LYS A 1 158 ? 9.009 -8.018 -5.537 1.00 93.38 158 LYS A CA 1
ATOM 1291 C C . LYS A 1 158 ? 7.539 -7.759 -5.221 1.00 93.38 158 LYS A C 1
ATOM 1293 O O . LYS A 1 158 ? 7.069 -8.169 -4.165 1.00 93.38 158 LYS A O 1
ATOM 1298 N N . ILE A 1 159 ? 6.789 -7.145 -6.136 1.00 92.50 159 ILE A N 1
ATOM 1299 C CA . ILE A 1 159 ? 5.343 -6.938 -5.954 1.00 92.50 159 ILE A CA 1
ATOM 1300 C C . ILE A 1 159 ? 4.598 -8.283 -5.918 1.00 92.50 159 ILE A C 1
ATOM 1302 O O . ILE A 1 159 ? 3.677 -8.449 -5.121 1.00 92.50 159 ILE A O 1
ATOM 1306 N N . SER A 1 160 ? 5.009 -9.263 -6.731 1.00 92.44 160 SER A N 1
ATOM 1307 C CA . SER A 1 160 ? 4.386 -10.597 -6.743 1.00 92.44 160 SER A CA 1
ATOM 1308 C C . SER A 1 160 ? 4.608 -11.395 -5.453 1.00 92.44 160 SER A C 1
ATOM 1310 O O . SER A 1 160 ? 3.797 -12.254 -5.103 1.00 92.44 160 SER A O 1
ATOM 1312 N N . GLU A 1 161 ? 5.685 -11.096 -4.719 1.00 92.88 161 GLU A N 1
ATOM 1313 C CA . GLU A 1 161 ? 5.992 -11.732 -3.439 1.00 92.88 161 GLU A CA 1
ATOM 1314 C C . GLU A 1 161 ? 5.028 -11.285 -2.326 1.00 92.88 161 GLU A C 1
ATOM 1316 O O . GLU A 1 161 ? 4.852 -12.033 -1.366 1.00 92.88 161 GLU A O 1
ATOM 1321 N N . ILE A 1 162 ? 4.366 -10.130 -2.446 1.00 93.06 162 ILE A N 1
ATOM 1322 C CA . ILE A 1 162 ? 3.445 -9.617 -1.419 1.00 93.06 162 ILE A CA 1
ATOM 1323 C C . ILE A 1 162 ? 2.232 -10.553 -1.298 1.00 93.06 162 ILE A C 1
ATOM 1325 O O . ILE A 1 162 ? 1.598 -10.885 -2.302 1.00 93.06 162 ILE A O 1
ATOM 1329 N N . LYS A 1 163 ? 1.857 -10.952 -0.074 1.00 91.50 163 LYS A N 1
ATOM 1330 C CA . LYS A 1 163 ? 0.785 -11.935 0.195 1.00 91.50 163 LYS A CA 1
ATOM 1331 C C . LYS A 1 163 ? -0.530 -11.588 -0.493 1.00 91.50 163 LYS A C 1
ATOM 1333 O O . LYS A 1 163 ? -1.142 -12.447 -1.118 1.00 91.50 163 LYS A O 1
ATOM 1338 N N . ILE A 1 164 ? -0.946 -10.322 -0.431 1.00 89.19 164 ILE A N 1
ATOM 1339 C CA . ILE A 1 164 ? -2.212 -9.885 -1.034 1.00 89.19 164 ILE A CA 1
ATOM 1340 C C . ILE A 1 164 ? -2.223 -10.041 -2.559 1.00 89.19 164 ILE A C 1
ATOM 1342 O O . ILE A 1 164 ? -3.272 -10.297 -3.141 1.00 89.19 164 ILE A O 1
ATOM 1346 N N . VAL A 1 165 ? -1.065 -9.918 -3.209 1.00 90.31 165 VAL A N 1
ATOM 1347 C CA . VAL A 1 165 ? -0.923 -10.103 -4.657 1.00 90.31 165 VAL A CA 1
ATOM 1348 C C . VAL A 1 165 ? -0.838 -11.594 -4.971 1.00 90.31 165 VAL A C 1
ATOM 1350 O O . VAL A 1 165 ? -1.585 -12.085 -5.817 1.00 90.31 165 VAL A O 1
ATOM 1353 N N . ARG A 1 166 ? 0.003 -12.325 -4.231 1.00 89.56 166 ARG A N 1
ATOM 1354 C CA . ARG A 1 166 ? 0.225 -13.770 -4.361 1.00 89.56 166 ARG A CA 1
ATOM 1355 C C . ARG A 1 166 ? -1.064 -14.584 -4.241 1.00 89.56 166 ARG A C 1
ATOM 1357 O O . ARG A 1 166 ? -1.315 -15.461 -5.063 1.00 89.56 166 ARG A O 1
ATOM 1364 N N . ASP A 1 167 ? -1.902 -14.264 -3.261 1.00 86.12 167 ASP A N 1
ATOM 1365 C CA . ASP A 1 167 ? -3.164 -14.968 -3.017 1.00 86.12 167 ASP A CA 1
ATOM 1366 C C . ASP A 1 167 ? -4.197 -14.750 -4.134 1.00 86.12 167 ASP A C 1
ATOM 1368 O O . ASP A 1 167 ? -5.114 -15.553 -4.299 1.00 86.12 167 ASP A O 1
ATOM 1372 N N . ASN A 1 168 ? -4.072 -13.660 -4.899 1.00 83.44 168 ASN A N 1
ATOM 1373 C CA . ASN A 1 168 ? -5.057 -13.241 -5.895 1.00 83.44 168 ASN A CA 1
ATOM 1374 C C . ASN A 1 168 ? -4.605 -13.482 -7.344 1.00 83.44 168 ASN A C 1
ATOM 1376 O O . ASN A 1 168 ? -5.294 -13.050 -8.268 1.00 83.44 168 ASN A O 1
ATOM 1380 N N . VAL A 1 169 ? -3.503 -14.212 -7.568 1.00 76.38 169 VAL A N 1
ATOM 1381 C CA . VAL A 1 169 ? -2.955 -14.486 -8.913 1.00 76.38 169 VAL A CA 1
ATOM 1382 C C . VAL A 1 169 ? -3.992 -15.114 -9.852 1.00 76.38 169 VAL A C 1
ATOM 1384 O O . VAL A 1 169 ? -4.077 -14.737 -11.020 1.00 76.38 169 VAL A O 1
ATOM 1387 N N . GLY A 1 170 ? -4.850 -16.003 -9.341 1.00 73.38 170 GLY A N 1
ATOM 1388 C CA . GLY A 1 170 ? -5.887 -16.667 -10.140 1.00 73.38 170 GLY A CA 1
ATOM 1389 C C . GLY A 1 170 ? -6.990 -15.742 -10.675 1.00 73.38 170 GLY A C 1
ATOM 1390 O O . GLY A 1 170 ? -7.589 -16.046 -11.701 1.00 73.38 170 GLY A O 1
ATOM 1391 N N . ILE A 1 171 ? -7.244 -14.600 -10.026 1.00 70.94 171 ILE A N 1
ATOM 1392 C CA . ILE A 1 171 ? -8.335 -13.665 -10.377 1.00 70.94 171 ILE A CA 1
ATOM 1393 C C . ILE A 1 171 ? -7.827 -12.544 -11.314 1.00 70.94 171 ILE A C 1
ATOM 1395 O O . ILE A 1 171 ? -8.598 -11.739 -11.835 1.00 70.94 171 ILE A O 1
ATOM 1399 N N . MET A 1 172 ? -6.519 -12.500 -11.594 1.00 70.00 172 MET A N 1
ATOM 1400 C CA . MET A 1 172 ? -5.898 -11.426 -12.381 1.00 70.00 172 MET A CA 1
ATOM 1401 C C . MET A 1 172 ? -6.322 -11.419 -13.859 1.00 70.00 172 MET A C 1
ATOM 1403 O O . MET A 1 172 ? -6.325 -10.361 -14.493 1.00 70.00 172 MET A O 1
ATOM 1407 N N . LEU A 1 173 ? -6.718 -12.572 -14.413 1.00 65.81 173 LEU A N 1
ATOM 1408 C CA . LEU A 1 173 ? -7.241 -12.726 -15.777 1.00 65.81 173 LEU A CA 1
ATOM 1409 C C . LEU A 1 173 ? -8.689 -12.209 -15.863 1.00 65.81 173 LEU A C 1
ATOM 1411 O O . LEU A 1 173 ? -9.638 -12.977 -15.956 1.00 65.81 173 LEU A O 1
ATOM 1415 N N . GLY A 1 174 ? -8.859 -10.890 -15.802 1.00 70.44 174 GLY A N 1
ATOM 1416 C CA . GLY A 1 174 ? -10.176 -10.237 -15.837 1.00 70.44 174 GLY A CA 1
ATOM 1417 C C . GLY A 1 174 ? -10.343 -9.112 -14.821 1.00 70.44 174 GLY A C 1
ATOM 1418 O O . GLY A 1 174 ? -11.371 -8.436 -14.829 1.00 70.44 174 GLY A O 1
ATOM 1419 N N . TYR A 1 175 ? -9.329 -8.877 -13.985 1.00 79.25 175 TYR A N 1
ATOM 1420 C CA . TYR A 1 175 ? -9.339 -7.792 -13.017 1.00 79.25 175 TYR A CA 1
ATOM 1421 C C . TYR A 1 175 ? -9.497 -6.431 -13.707 1.00 79.25 175 TYR A C 1
ATOM 1423 O O . TYR A 1 175 ? -8.699 -6.042 -14.573 1.00 79.25 175 TYR A O 1
ATOM 1431 N N . LYS A 1 176 ? -10.542 -5.699 -13.314 1.00 79.50 176 LYS A N 1
ATOM 1432 C CA . LYS A 1 176 ? -10.746 -4.308 -13.712 1.00 79.50 176 LYS A CA 1
ATOM 1433 C C . LYS A 1 176 ? -10.080 -3.413 -12.680 1.00 79.50 176 LYS A C 1
ATOM 1435 O O . LYS A 1 176 ? -10.281 -3.578 -11.484 1.00 79.50 176 LYS A O 1
ATOM 1440 N N . ILE A 1 177 ? -9.294 -2.457 -13.160 1.00 78.88 177 ILE A N 1
ATOM 1441 C CA . ILE A 1 177 ? -8.637 -1.470 -12.303 1.00 78.88 177 ILE A CA 1
ATOM 1442 C C . ILE A 1 177 ? -9.725 -0.695 -11.551 1.00 78.88 177 ILE A C 1
ATOM 1444 O O . ILE A 1 177 ? -10.662 -0.198 -12.178 1.00 78.88 177 ILE A O 1
ATOM 1448 N N . GLY A 1 178 ? -9.604 -0.630 -10.225 1.00 76.31 178 GLY A N 1
ATOM 1449 C CA . GLY A 1 178 ? -10.601 -0.025 -9.338 1.00 76.31 178 GLY A CA 1
ATOM 1450 C C . GLY A 1 178 ? -11.676 -0.993 -8.833 1.00 76.31 178 GLY A C 1
ATOM 1451 O O . GLY A 1 178 ? -12.478 -0.610 -7.985 1.00 76.31 178 GLY A O 1
ATOM 1452 N N . ASP A 1 179 ? -11.704 -2.249 -9.294 1.00 84.88 179 ASP A N 1
ATOM 1453 C CA . ASP A 1 179 ? -12.559 -3.255 -8.669 1.00 84.88 179 ASP A CA 1
ATOM 1454 C C . ASP A 1 179 ? -11.953 -3.702 -7.341 1.00 84.88 179 ASP A C 1
ATOM 1456 O O . ASP A 1 179 ? -10.883 -4.309 -7.290 1.00 84.88 179 ASP A O 1
ATOM 1460 N N . ARG A 1 180 ? -12.645 -3.424 -6.240 1.00 87.00 180 ARG A N 1
ATOM 1461 C CA . ARG A 1 180 ? -12.166 -3.792 -4.909 1.00 87.00 180 ARG A CA 1
ATOM 1462 C C . ARG A 1 180 ? -12.803 -5.063 -4.341 1.00 87.00 180 ARG A C 1
ATOM 1464 O O . ARG A 1 180 ? -12.608 -5.364 -3.163 1.00 87.00 180 ARG A O 1
ATOM 1471 N N . GLN A 1 181 ? -13.485 -5.872 -5.166 1.00 86.12 181 GLN A N 1
ATOM 1472 C CA . GLN A 1 181 ? -14.004 -7.188 -4.745 1.00 86.12 181 GLN A CA 1
ATOM 1473 C C . GLN A 1 181 ? -12.956 -8.073 -4.040 1.00 86.12 181 GLN A C 1
ATOM 1475 O O . GLN A 1 181 ? -13.293 -8.650 -3.000 1.00 86.12 181 GLN A O 1
ATOM 1480 N N . PRO A 1 182 ? -11.695 -8.180 -4.519 1.00 86.75 182 PRO A N 1
ATOM 1481 C CA . PRO A 1 182 ? -10.699 -9.015 -3.849 1.00 86.75 182 PRO A CA 1
ATOM 1482 C C . PRO A 1 182 ? -10.429 -8.564 -2.410 1.00 86.75 182 PRO A C 1
ATOM 1484 O O . PRO A 1 182 ? -10.327 -9.401 -1.511 1.00 86.75 182 PRO A O 1
ATOM 1487 N N . TYR A 1 183 ? -10.403 -7.249 -2.169 1.00 88.38 183 TYR A N 1
ATOM 1488 C CA . TYR A 1 183 ? -10.200 -6.674 -0.840 1.00 88.38 183 TYR A CA 1
ATOM 1489 C C . TYR A 1 183 ? -11.375 -6.974 0.090 1.00 88.38 183 TYR A C 1
ATOM 1491 O O . TYR A 1 183 ? -11.144 -7.501 1.172 1.00 88.38 183 TYR A O 1
ATOM 1499 N N . ARG A 1 184 ? -12.624 -6.777 -0.358 1.00 88.38 184 ARG A N 1
ATOM 1500 C CA . ARG A 1 184 ? -13.839 -7.101 0.425 1.00 88.38 184 ARG A CA 1
ATOM 1501 C C . ARG A 1 184 ? -13.911 -8.561 0.870 1.00 88.38 184 ARG A C 1
ATOM 1503 O O . ARG A 1 184 ? -14.527 -8.891 1.881 1.00 88.38 184 ARG A O 1
ATOM 1510 N N . SER A 1 185 ? -13.309 -9.465 0.097 1.00 86.50 185 SER A N 1
ATOM 1511 C CA . SER A 1 185 ? -13.299 -10.887 0.442 1.00 86.50 185 SER A CA 1
ATOM 1512 C C . SER A 1 185 ? -12.368 -11.213 1.619 1.00 86.50 185 SER A C 1
ATOM 1514 O O . SER A 1 185 ? -12.677 -12.120 2.395 1.00 86.50 185 SER A O 1
ATOM 1516 N N . LYS A 1 186 ? -11.262 -10.467 1.764 1.00 87.50 186 LYS A N 1
ATOM 1517 C CA . LYS A 1 186 ? -10.183 -10.712 2.738 1.00 87.50 186 LYS A CA 1
ATOM 1518 C C . LYS A 1 186 ? -10.244 -9.784 3.952 1.00 87.50 186 LYS A C 1
ATOM 1520 O O . LYS A 1 186 ? -9.932 -10.210 5.058 1.00 87.50 186 LYS A O 1
ATOM 1525 N N . LEU A 1 187 ? -10.639 -8.535 3.739 1.00 89.12 187 LEU A N 1
ATOM 1526 C CA . LEU A 1 187 ? -10.766 -7.500 4.754 1.00 89.12 187 LEU A CA 1
ATOM 1527 C C . LEU A 1 187 ? -12.240 -7.408 5.157 1.00 89.12 187 LEU A C 1
ATOM 1529 O O . LEU A 1 187 ? -13.072 -6.856 4.444 1.00 89.12 187 LEU A O 1
ATOM 1533 N N . LYS A 1 188 ? -12.575 -8.049 6.273 1.00 89.50 188 LYS A N 1
ATOM 1534 C CA . LYS A 1 188 ? -13.921 -8.099 6.845 1.00 89.50 188 LYS A CA 1
ATOM 1535 C C . LYS A 1 188 ? -13.854 -7.550 8.265 1.00 89.50 188 LYS A C 1
ATOM 1537 O O . LYS A 1 188 ? -13.603 -8.322 9.198 1.00 89.50 188 LYS A O 1
ATOM 1542 N N . PRO A 1 189 ? -14.028 -6.233 8.446 1.00 91.69 189 PRO A N 1
ATOM 1543 C CA . PRO A 1 189 ? -13.947 -5.637 9.766 1.00 91.69 189 PRO A CA 1
ATOM 1544 C C . PRO A 1 189 ? -15.103 -6.094 10.656 1.00 91.69 189 PRO A C 1
ATOM 1546 O O . PRO A 1 189 ? -16.233 -6.295 10.206 1.00 91.69 189 PRO A O 1
ATOM 1549 N N . LEU A 1 190 ? -14.832 -6.180 11.954 1.00 91.25 190 LEU A N 1
ATOM 1550 C CA . LEU A 1 190 ? -15.869 -6.238 12.971 1.00 91.25 190 LEU A CA 1
ATOM 1551 C C . LEU A 1 190 ? -16.413 -4.823 13.191 1.00 91.25 190 LEU A C 1
ATOM 1553 O O . LEU A 1 190 ? -15.691 -3.936 13.645 1.00 91.25 190 LEU A O 1
ATOM 1557 N N . ILE A 1 191 ? -17.693 -4.621 12.885 1.00 90.94 191 ILE A N 1
ATOM 1558 C CA . ILE A 1 191 ? -18.3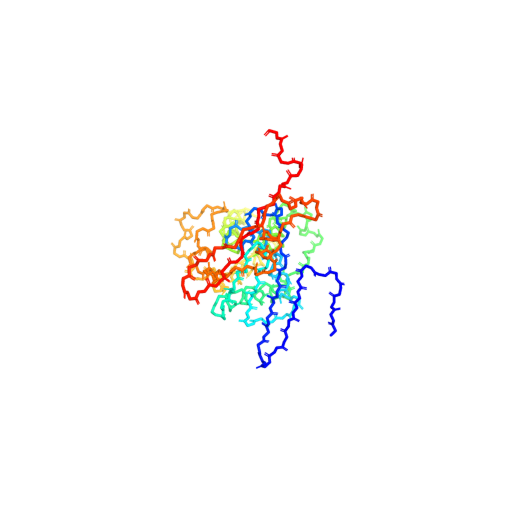55 -3.319 12.992 1.00 90.94 191 ILE A CA 1
ATOM 1559 C C . ILE A 1 191 ? -19.006 -3.198 14.371 1.00 90.94 191 ILE A C 1
ATOM 1561 O O . ILE A 1 191 ? -19.860 -4.007 14.735 1.00 90.94 191 ILE A O 1
ATOM 1565 N N . ARG A 1 192 ? -18.626 -2.169 15.133 1.00 89.56 192 ARG A N 1
ATOM 1566 C CA . ARG A 1 192 ? -19.231 -1.820 16.427 1.00 89.56 192 ARG A CA 1
ATOM 1567 C C . ARG A 1 192 ? -19.793 -0.397 16.399 1.00 89.56 192 ARG A C 1
ATOM 1569 O O . ARG A 1 192 ? -19.215 0.461 15.731 1.00 89.56 192 ARG A O 1
ATOM 1576 N N . PRO A 1 193 ? -20.892 -0.108 17.114 1.00 86.19 193 PRO A N 1
ATOM 1577 C CA . PRO A 1 193 ? -21.388 1.259 17.230 1.00 86.19 193 PRO A CA 1
ATOM 1578 C C . PRO A 1 193 ? -20.341 2.157 17.902 1.00 86.19 193 PRO A C 1
ATOM 1580 O O . PRO A 1 193 ? -19.642 1.735 18.828 1.00 86.19 193 PRO A O 1
ATOM 1583 N N . ASN A 1 194 ? -20.235 3.403 17.440 1.00 83.94 194 ASN A N 1
ATOM 1584 C CA . ASN A 1 194 ? -19.462 4.421 18.136 1.00 83.94 194 ASN A CA 1
ATOM 1585 C C . ASN A 1 194 ? -20.353 5.058 19.211 1.00 83.94 194 ASN A C 1
ATOM 1587 O O . ASN A 1 194 ? -21.167 5.929 18.914 1.00 83.94 194 ASN A O 1
ATOM 1591 N N . PHE A 1 195 ? -20.198 4.625 20.465 1.00 80.38 195 PHE A N 1
ATOM 1592 C CA . PHE A 1 195 ? -21.051 5.071 21.574 1.00 80.38 195 PHE A CA 1
ATOM 1593 C C . PHE A 1 195 ? -21.037 6.587 21.789 1.00 80.38 195 PHE A C 1
ATOM 1595 O O . PHE A 1 195 ? -22.065 7.151 22.149 1.00 80.38 195 PHE A O 1
ATOM 1602 N N . THR A 1 196 ? -19.912 7.264 21.537 1.00 77.75 196 THR A N 1
ATOM 1603 C CA . THR A 1 196 ? -19.842 8.729 21.625 1.00 77.75 196 THR A CA 1
ATOM 1604 C C . THR A 1 196 ? -20.736 9.380 20.576 1.00 77.75 196 THR A C 1
ATOM 1606 O O . THR A 1 196 ? -21.498 10.286 20.896 1.00 77.75 196 THR A O 1
ATOM 1609 N N . TYR A 1 197 ? -20.685 8.890 19.338 1.00 79.12 197 TYR A N 1
ATOM 1610 C CA . TYR A 1 197 ? -21.535 9.388 18.261 1.00 79.12 197 TYR A CA 1
ATOM 1611 C C . TYR A 1 197 ? -23.016 9.081 18.518 1.00 79.12 197 TYR A C 1
ATOM 1613 O O . TYR A 1 197 ? -23.855 9.972 18.419 1.00 79.12 197 TYR A O 1
ATOM 1621 N N . THR A 1 198 ? -23.336 7.849 18.926 1.00 77.94 198 THR A N 1
ATOM 1622 C CA . THR A 1 198 ? -24.706 7.449 19.278 1.00 77.94 198 THR A CA 1
ATOM 1623 C C . THR A 1 198 ? -25.269 8.305 20.406 1.00 77.94 198 THR A C 1
ATOM 1625 O O . THR A 1 198 ? -26.417 8.731 20.325 1.00 77.94 198 THR A O 1
ATOM 1628 N N . ARG A 1 199 ? -24.464 8.601 21.431 1.00 80.00 199 ARG A N 1
ATOM 1629 C CA . ARG A 1 199 ? -24.866 9.464 22.541 1.00 80.00 199 ARG A CA 1
ATOM 1630 C C . ARG A 1 199 ? -25.177 10.883 22.070 1.00 80.00 199 ARG A C 1
ATOM 1632 O O . ARG A 1 199 ? -26.256 11.364 22.373 1.00 80.00 199 ARG A O 1
ATOM 1639 N N . ILE A 1 200 ? -24.308 11.503 21.269 1.00 79.94 200 ILE A N 1
ATOM 1640 C CA . ILE A 1 200 ? -24.549 12.850 20.712 1.00 79.94 200 ILE A CA 1
ATOM 1641 C C . ILE A 1 200 ? -25.828 12.889 19.864 1.00 79.94 200 ILE A C 1
ATOM 1643 O O . ILE A 1 200 ? -26.560 13.867 19.907 1.00 79.94 200 ILE A O 1
ATOM 1647 N N . MET A 1 201 ? -26.109 11.830 19.101 1.00 76.38 201 MET A N 1
ATOM 1648 C CA . MET A 1 201 ? -27.328 11.735 18.287 1.00 76.38 201 MET A CA 1
ATOM 1649 C C . MET A 1 201 ? -28.594 11.464 19.108 1.00 76.38 201 MET A C 1
ATOM 1651 O O . MET A 1 201 ? -29.690 11.769 18.648 1.00 76.38 201 MET A O 1
ATOM 1655 N N . SER A 1 202 ? -28.449 10.866 20.293 1.00 79.50 202 SER A N 1
ATOM 1656 C CA . SER A 1 202 ? -29.563 10.572 21.203 1.00 79.50 202 SER A CA 1
ATOM 1657 C C . SER A 1 202 ? -29.831 11.719 22.178 1.00 79.50 202 SER A C 1
ATOM 1659 O O . SER A 1 202 ? -30.923 11.806 22.732 1.00 79.50 202 SER A O 1
ATOM 1661 N N . GLU A 1 203 ? -28.842 12.583 22.409 1.00 77.75 203 GLU A N 1
ATOM 1662 C CA . GLU A 1 203 ? -28.992 13.770 23.240 1.00 77.75 203 GLU A CA 1
ATOM 1663 C C . GLU A 1 203 ? -29.841 14.821 22.500 1.00 77.75 203 GLU A C 1
ATOM 1665 O O . GLU A 1 203 ? -29.576 15.131 21.333 1.00 77.75 203 GLU A O 1
ATOM 1670 N N . PRO A 1 204 ? -30.873 15.386 23.152 1.00 78.81 204 PRO A N 1
ATOM 1671 C CA . PRO A 1 204 ? -31.649 16.462 22.558 1.00 78.81 204 PRO A CA 1
ATOM 1672 C C . PRO A 1 204 ? -30.748 17.682 22.290 1.00 78.81 204 PRO A C 1
ATOM 1674 O O . PRO A 1 204 ? -29.792 17.928 23.033 1.00 78.81 204 PRO A O 1
ATOM 1677 N N . PRO A 1 205 ? -31.022 18.472 21.233 1.00 78.75 205 PRO A N 1
ATOM 1678 C CA . PRO A 1 205 ? -30.192 19.627 20.914 1.00 78.75 205 PRO A CA 1
ATOM 1679 C C . PRO A 1 205 ? -30.193 20.642 22.063 1.00 78.75 205 PRO A C 1
ATOM 1681 O O . PRO A 1 205 ? -31.186 20.807 22.759 1.00 78.75 205 PRO A O 1
ATOM 1684 N N . LEU A 1 206 ? -29.102 21.395 22.227 1.00 75.62 206 LEU A N 1
ATOM 1685 C CA . LEU A 1 206 ? -28.970 22.387 23.310 1.00 75.62 206 LEU A CA 1
ATOM 1686 C C . LEU A 1 206 ? -30.071 23.467 23.309 1.00 75.62 206 LEU A C 1
ATOM 1688 O O . LEU A 1 206 ? -30.309 24.106 24.326 1.00 75.62 206 LEU A O 1
ATOM 1692 N N . SER A 1 207 ? -30.716 23.697 22.162 1.00 74.31 207 SER A N 1
ATOM 1693 C CA . SER A 1 207 ? -31.837 24.630 21.993 1.00 74.31 207 SER A CA 1
ATOM 1694 C C . SER A 1 207 ? -33.210 23.960 22.063 1.00 74.31 207 SER A C 1
ATOM 1696 O O . SER A 1 207 ? -34.216 24.595 21.746 1.00 74.31 207 SER A O 1
ATOM 1698 N N . ALA A 1 208 ? -33.268 22.677 22.411 1.00 74.56 208 ALA A N 1
ATOM 1699 C CA . ALA A 1 208 ? -34.517 21.957 22.521 1.00 74.56 208 ALA A CA 1
ATOM 1700 C C . ALA A 1 208 ? -35.325 22.502 23.705 1.00 74.56 208 ALA A C 1
ATOM 1702 O O . ALA A 1 208 ? -34.782 22.796 24.769 1.00 74.56 208 ALA A O 1
ATOM 1703 N N . ILE A 1 209 ? -36.625 22.681 23.489 1.00 72.62 209 ILE A N 1
ATOM 1704 C CA . ILE A 1 209 ? -37.547 23.148 24.521 1.00 72.62 209 ILE A CA 1
ATOM 1705 C C . ILE A 1 209 ? -38.324 21.930 25.000 1.00 72.62 209 ILE A C 1
ATOM 1707 O O . ILE A 1 209 ? -39.005 21.281 24.200 1.00 72.62 209 ILE A O 1
ATOM 1711 N N . GLU A 1 210 ? -38.209 21.626 26.287 1.00 69.50 210 GLU A N 1
ATOM 1712 C CA . GLU A 1 210 ? -39.014 20.609 26.956 1.00 69.50 210 GLU A CA 1
ATOM 1713 C C . GLU A 1 210 ? -40.495 21.001 26.847 1.00 69.50 210 GLU A C 1
ATOM 1715 O O . GLU A 1 210 ? -40.894 22.088 27.273 1.00 69.50 210 GLU A O 1
ATOM 1720 N N . ILE A 1 211 ? -41.298 20.164 26.184 1.00 75.00 211 ILE A N 1
ATOM 1721 C CA . ILE A 1 211 ? -42.733 20.422 26.001 1.00 75.00 211 ILE A CA 1
ATOM 1722 C C . ILE A 1 211 ? -43.502 19.833 27.171 1.00 75.00 211 ILE A C 1
ATOM 1724 O O . ILE A 1 211 ? -44.384 20.481 27.732 1.00 75.00 211 ILE A O 1
ATOM 1728 N N . GLU A 1 212 ? -43.210 18.574 27.483 1.00 62.97 212 GLU A N 1
ATOM 1729 C CA . GLU A 1 212 ? -44.045 17.784 28.365 1.00 62.97 212 GLU A CA 1
ATOM 1730 C C . GLU A 1 212 ? -43.256 16.608 28.931 1.00 62.97 212 GLU A C 1
ATOM 1732 O O . GLU A 1 212 ? -42.492 15.943 28.227 1.00 62.97 212 GLU A O 1
ATOM 1737 N N . ASN A 1 213 ? -43.484 16.357 30.214 1.00 68.50 213 ASN A N 1
ATOM 1738 C CA . ASN A 1 213 ? -42.892 15.268 30.965 1.00 68.50 213 ASN A CA 1
ATOM 1739 C C . ASN A 1 213 ? -44.031 14.434 31.542 1.00 68.50 213 ASN A C 1
ATOM 1741 O O . ASN A 1 213 ? -44.869 14.955 32.284 1.00 68.50 213 ASN A O 1
ATOM 1745 N N . TYR A 1 214 ? -44.073 13.144 31.219 1.00 65.81 214 TYR A N 1
ATOM 1746 C CA . TYR A 1 214 ? -45.100 12.244 31.734 1.00 65.81 214 TYR A CA 1
ATOM 1747 C C . TYR A 1 214 ? -44.464 11.060 32.461 1.00 65.81 214 TYR A C 1
ATOM 1749 O O . TYR A 1 214 ? -43.448 10.502 32.050 1.00 65.81 214 TYR A O 1
ATOM 1757 N N . LYS A 1 215 ? -45.064 10.697 33.598 1.00 55.94 215 LYS A N 1
ATOM 1758 C CA . LYS A 1 215 ? -44.689 9.515 34.375 1.00 55.94 215 LYS A CA 1
ATOM 1759 C C . LYS A 1 215 ? -45.650 8.401 34.011 1.00 55.94 215 LYS A C 1
ATOM 1761 O O . LYS A 1 215 ? -46.836 8.500 34.332 1.00 55.94 215 LYS A O 1
ATOM 1766 N N . ILE A 1 216 ? -45.142 7.362 33.362 1.00 63.16 216 ILE A N 1
ATOM 1767 C CA . ILE A 1 216 ? -45.918 6.147 33.148 1.00 63.16 216 ILE A CA 1
ATOM 1768 C C . ILE A 1 216 ? -45.885 5.387 34.475 1.00 63.16 216 ILE A C 1
ATOM 1770 O O . ILE A 1 216 ? -44.818 5.055 34.987 1.00 63.16 216 ILE A O 1
ATOM 1774 N N . LYS A 1 217 ? -47.052 5.200 35.093 1.00 47.41 217 LYS A N 1
ATOM 1775 C CA . LYS A 1 217 ? -47.205 4.286 36.225 1.00 47.41 217 LYS A CA 1
ATOM 1776 C C . LYS A 1 217 ? -47.684 2.954 35.670 1.00 47.41 217 LYS A C 1
ATOM 1778 O O . LYS A 1 217 ? -48.880 2.821 35.436 1.00 47.41 217 LYS A O 1
ATOM 1783 N N . ASP A 1 218 ? -46.769 2.009 35.514 1.00 50.88 218 ASP A N 1
ATOM 1784 C CA . ASP A 1 218 ? -47.097 0.586 35.533 1.00 50.88 218 ASP A CA 1
ATOM 1785 C C . ASP A 1 218 ? -46.401 -0.070 36.727 1.00 50.88 218 ASP A C 1
ATOM 1787 O O . ASP A 1 218 ? -45.397 0.431 37.235 1.00 50.88 218 ASP A O 1
ATOM 1791 N N . GLU A 1 219 ? -47.029 -1.127 37.232 1.00 53.91 219 GLU A N 1
ATOM 1792 C CA . GLU A 1 219 ? -47.003 -1.579 38.628 1.00 53.91 219 GLU A CA 1
ATOM 1793 C C . GLU A 1 219 ? -45.647 -2.023 39.207 1.00 53.91 219 GLU A C 1
ATOM 1795 O O . GLU A 1 219 ? -45.632 -2.370 40.380 1.00 53.91 219 GLU A O 1
ATOM 1800 N N . ASP A 1 220 ? -44.522 -1.943 38.486 1.00 51.62 2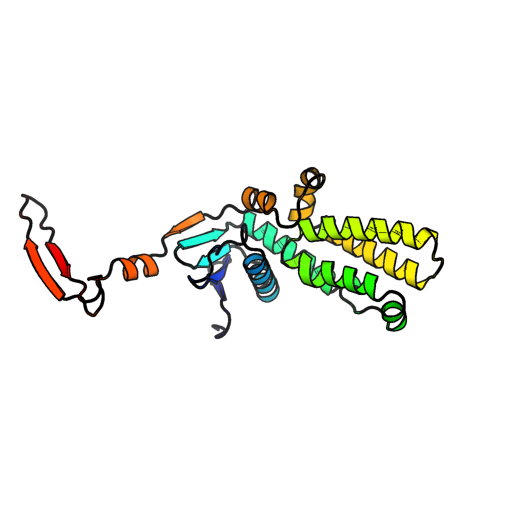20 ASP A N 1
ATOM 1801 C CA . ASP A 1 220 ? -43.204 -2.264 39.067 1.00 51.62 220 ASP A CA 1
ATOM 1802 C C . ASP A 1 220 ? -41.968 -1.538 38.486 1.00 51.62 220 ASP A C 1
ATOM 1804 O O . ASP A 1 220 ? -40.887 -1.707 39.035 1.00 51.62 220 ASP A O 1
ATOM 1808 N N . ASP A 1 221 ? -42.076 -0.652 37.487 1.00 49.25 221 ASP A N 1
ATOM 1809 C CA . ASP A 1 221 ? -40.925 0.151 37.028 1.00 49.25 221 ASP A CA 1
ATOM 1810 C C . ASP A 1 221 ? -41.374 1.543 36.552 1.00 49.25 221 ASP A C 1
ATOM 1812 O O . ASP A 1 221 ? -42.122 1.694 35.587 1.00 49.25 221 ASP A O 1
ATOM 1816 N N . THR A 1 222 ? -40.933 2.604 37.240 1.00 47.41 222 THR A N 1
ATOM 1817 C CA . THR A 1 222 ? -41.184 3.983 36.790 1.00 47.41 222 THR A CA 1
ATOM 1818 C C . THR A 1 222 ? -40.195 4.386 35.704 1.00 47.41 222 THR A C 1
ATOM 1820 O O . THR A 1 222 ? -39.063 4.765 36.009 1.00 47.41 222 THR A O 1
ATOM 1823 N N . GLU A 1 223 ? -40.655 4.401 34.457 1.00 49.62 223 GLU A N 1
ATOM 1824 C CA . GLU A 1 223 ? -39.973 5.062 33.343 1.00 49.62 223 GLU A CA 1
ATOM 1825 C C . GLU A 1 223 ? -40.494 6.502 33.174 1.00 49.62 223 GLU A C 1
ATOM 1827 O O . GLU A 1 223 ? -41.701 6.772 33.207 1.00 49.62 223 GLU A O 1
ATOM 1832 N N . VAL A 1 224 ? -39.570 7.458 33.031 1.00 53.91 224 VAL A N 1
ATOM 1833 C CA . VAL A 1 224 ? -39.876 8.874 32.769 1.00 53.91 224 VAL A CA 1
ATOM 1834 C C . VAL A 1 224 ? -39.553 9.157 31.306 1.00 53.91 224 VAL A C 1
ATOM 1836 O O . VAL A 1 224 ? -38.400 9.027 30.900 1.00 53.91 224 VAL A O 1
ATOM 1839 N N . GLY A 1 225 ? -40.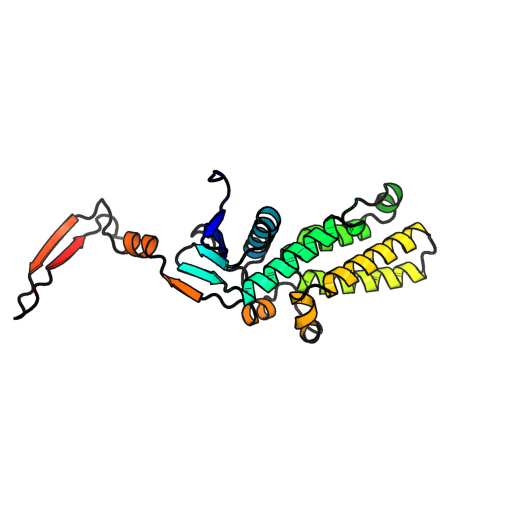569 9.523 30.523 1.00 55.31 225 GLY A N 1
ATOM 1840 C CA . GLY A 1 225 ? -40.418 9.921 29.125 1.00 55.31 225 GLY A CA 1
ATOM 1841 C C . GLY A 1 225 ? -40.495 11.440 28.975 1.00 55.31 225 GLY A C 1
ATOM 1842 O O . GLY A 1 225 ? -41.441 12.058 29.465 1.00 55.31 225 GLY A O 1
ATOM 1843 N N . GLU A 1 226 ? -39.522 12.023 28.276 1.00 58.75 226 GLU A N 1
ATOM 1844 C CA . GLU A 1 226 ? -39.425 13.465 28.018 1.00 58.75 226 GLU A CA 1
ATOM 1845 C C . GLU A 1 226 ? -39.700 13.758 26.535 1.00 58.75 226 GLU A C 1
ATOM 1847 O O . GLU A 1 226 ? -39.084 13.164 25.645 1.00 58.75 226 GLU A O 1
ATOM 1852 N N . ILE A 1 227 ? -40.645 14.660 26.250 1.00 60.38 227 ILE A N 1
ATOM 1853 C CA . ILE A 1 227 ? -40.959 15.103 24.885 1.00 60.38 227 ILE A CA 1
ATOM 1854 C C . ILE A 1 227 ? -40.315 16.465 24.655 1.00 60.38 227 ILE A C 1
ATOM 1856 O O . ILE A 1 227 ? -40.675 17.458 25.291 1.00 60.38 227 ILE A O 1
ATOM 1860 N N . VAL A 1 228 ? -39.406 16.531 23.683 1.00 64.25 228 VAL A N 1
ATOM 1861 C CA . VAL A 1 228 ? -38.640 17.745 23.393 1.00 64.25 228 VAL A CA 1
ATOM 1862 C C . VAL A 1 228 ? -38.974 18.290 22.006 1.00 64.25 228 VAL A C 1
ATOM 1864 O O . VAL A 1 228 ? -38.973 17.557 21.015 1.00 64.25 228 VAL A O 1
ATOM 1867 N N . ARG A 1 229 ? -39.249 19.598 21.905 1.00 56.84 229 ARG A N 1
ATOM 1868 C CA . ARG A 1 229 ? -39.449 20.286 20.620 1.00 56.84 229 ARG A CA 1
ATOM 1869 C C . ARG A 1 229 ? -38.127 20.830 20.112 1.00 56.84 229 ARG A C 1
ATOM 1871 O O . ARG A 1 229 ? -37.484 21.628 20.789 1.00 56.84 229 ARG A O 1
ATOM 1878 N N . CYS A 1 230 ? -37.785 20.504 18.872 1.00 57.88 230 CYS A N 1
ATOM 1879 C CA . CYS A 1 230 ? -36.747 21.210 18.130 1.00 57.88 230 CYS A CA 1
ATOM 1880 C C . CYS A 1 230 ? -37.335 22.500 17.511 1.00 57.88 230 CYS A C 1
ATOM 1882 O O . CYS A 1 230 ? -38.181 22.399 16.618 1.00 57.88 230 CYS A O 1
ATOM 1884 N N . PRO A 1 231 ? -36.909 23.712 17.924 1.00 54.59 231 PRO A N 1
ATOM 1885 C CA . PRO A 1 231 ? -37.470 24.970 17.414 1.00 54.59 231 PRO A CA 1
ATOM 1886 C C . PRO A 1 231 ? -37.106 25.279 15.950 1.00 54.59 231 PRO A C 1
ATOM 1888 O O . PRO A 1 231 ? -37.773 26.097 15.326 1.00 54.59 231 PRO A O 1
ATOM 1891 N N . TYR A 1 232 ? -36.092 24.613 15.387 1.00 58.81 232 TYR A N 1
ATOM 1892 C CA . TYR A 1 232 ? -35.613 24.832 14.012 1.00 58.81 232 TYR A CA 1
ATOM 1893 C C . TYR A 1 232 ? -36.017 23.731 13.020 1.00 58.81 232 TYR A C 1
ATOM 1895 O O . TYR A 1 232 ? -35.683 23.819 11.844 1.00 58.81 232 TYR A O 1
ATOM 1903 N N . CYS A 1 233 ? -36.736 22.700 13.469 1.00 56.78 233 CYS A N 1
ATOM 1904 C CA . CYS A 1 233 ? -37.112 21.550 12.641 1.00 56.78 233 CYS A CA 1
ATOM 1905 C C . CYS A 1 233 ? -38.473 21.732 11.929 1.00 56.78 233 CYS A C 1
ATOM 1907 O O . CYS A 1 233 ? -39.036 20.769 11.420 1.00 56.78 233 CYS A O 1
ATOM 1909 N N . GLY A 1 234 ? -39.019 22.955 11.924 1.00 49.81 234 GLY A N 1
ATOM 1910 C CA . GLY A 1 234 ? -40.237 23.322 11.201 1.00 49.81 234 GLY A CA 1
ATOM 1911 C C . GLY A 1 234 ? -39.912 23.895 9.825 1.00 49.81 234 GLY A C 1
ATOM 1912 O O . GLY A 1 234 ? -39.766 25.109 9.689 1.00 49.81 234 GLY A O 1
ATOM 1913 N N . GLY A 1 235 ? -39.806 23.008 8.838 1.00 39.84 235 GLY A N 1
ATOM 1914 C CA . GLY A 1 235 ? -39.799 23.295 7.405 1.00 39.84 235 GLY A CA 1
ATOM 1915 C C . GLY A 1 235 ? -40.595 22.225 6.682 1.00 39.84 235 GLY A C 1
ATOM 1916 O O . GLY A 1 235 ? -40.357 21.039 6.997 1.00 39.84 235 GLY A O 1
#

Foldseek 3Di:
DFDPDAQWTWDADPNAIEIEGEDEQVDPDQDLLQFLVNQLSVLVVCLVVDQGQWYWYDYQWIWIFGRQLSVLSNLLSVLLVVCCVDPNVDDDDPVLCVVVVVLSVLSCCLNPPCSSRPLQLSLLSLVVSLVVLVVVCVVDDDPSSVVVSVSSVVVSVSSCPRPLNVVCVVVSVDDDVSDSVSVCVRTDTDIGGPVVSVVVVVDDDPPWDFDDWDWDDDPPDTDIDTDTDDPPPDD

Radius of gyration: 25.4 Å; chains: 1; bounding box: 70×42×71 Å

Secondary structure (DSSP, 8-state):
---TT-SEEEEEETTEEEEEEE--TT-S--STTT-HHHHHHHHHHHHHH---SEEEEESSEEEEE-HHHHHHHHHHHHHHHHHHHSGGGSPPPHHHHHHTHHHHHHHHIIIIIIHHH-HHHHHHHHHHHHHHHHHHHTT---HHHHHHHHHHHHHHHHHHHSHHHHTTGGG-TTPPTT--HHHHHH--PEEEE-HHHHHHHHSPPTTPEEEEEEEE--TT--EEEEEEE-TT---

Sequence (235 aa):
MELKGKDYSVSREEGEITLTYKVPLTVLYPNPEDNEDIFEKIINAIIESGNITSLVIVSDRNYIYTKDQTDLLNDLANGYKNILESDLGKTFDSDIQKTFSEDVAKFNYVLFNRLKRDPIGAYVIGLRFLRELKVKGENIDSEEFRYFLDRFEQLMSKISEIKIVRDNVGIMLGYKIGDRQPYRSKLKPLIRPNFTYTRIMSEPPLSAIEIENYKIKDEDDTEVGEIVRCPYCGG

Organism: NCBI:txid662762

pLDDT: mean 82.84, std 13.46, range [31.28, 94.56]